Protein AF-A0A928EQL3-F1 (afdb_monomer)

Nearest PDB structures (foldseek):
  4hzu-assembly1_S  TM=6.445E-01  e=4.466E-02  Levilactobacillus brevis

pLDDT: mean 90.87, std 10.43, range [36.12, 98.5]

Sequence (223 aa):
MAERKKKEQQKEEKHKTMKAQSKQNRTRVLAESAVMVALAAVLSMFPIYQAPLGGTVTLFSMAPILLLSLRHGTRVGILGAFAYSITQLLLGLGTIAYVPTFAGIAVCAFLDYILAFTCIGTAGFFRFESGMDRKKKLISTAVGTLTVCVLRFLCHLLSGAVVWYEITKAGDWNEYVHQVGMWLYSLVYNLQYMVPETVLLLVAVPAMVTVLDLVPKMKKRGA

Radius of gyration: 22.21 Å; Cα contacts (8 Å, |Δi|>4): 294; chains: 1; bounding box: 46×38×82 Å

Solvent-accessible surface area (backbone atoms only — not comparable to full-atom values): 11410 Å² total; per-residue (Å²): 115,68,68,60,55,54,53,50,51,53,51,51,50,52,51,51,52,53,51,51,54,52,50,55,50,50,53,50,52,51,53,51,41,53,52,26,37,51,52,19,53,59,28,52,75,48,57,80,42,76,47,93,87,70,42,58,25,47,62,54,24,62,42,42,40,38,52,45,0,23,63,64,18,39,73,53,6,31,54,41,15,39,58,37,10,53,54,48,40,66,74,37,46,78,54,49,68,74,44,91,42,72,68,46,35,54,49,40,51,37,24,64,17,40,52,25,36,21,41,36,4,58,14,9,78,39,35,63,59,89,87,64,53,69,67,58,48,43,49,29,47,47,54,20,49,52,52,25,48,51,57,24,46,53,27,40,34,50,32,26,31,78,44,47,37,60,52,37,51,75,66,66,75,45,76,66,52,80,77,47,56,41,62,61,46,13,47,57,60,48,45,72,28,52,50,58,40,45,54,51,44,62,49,50,46,45,50,49,54,53,54,60,71,66,52,78,77,76,72,79,75,83,128

Mean predicted aligned error: 6.21 Å

Secondary structure (DSSP, 8-state):
-HHHHHHHHHHHHHHHHHHHHHHHHHHHHHHHHHHHHHHHHHHHTSEEEE-TTS-EEESSTTHHHHHHHHHH-HHHHHHHHHHHHHHHHHHTHHHHTT--SHHHHHHHIIIIIIIHHHGGGGGGGG---TT--HHHHHHHHHHHHHHHHHHHHHHHHHHIIIIIHHHHHHHT--THHHHS-HHHHHHHHHHHHHHHHHHHHHHHHHHHHHHHHHS--------

Structure (mmCIF, N/CA/C/O backbone):
data_AF-A0A928EQL3-F1
#
_entry.id   AF-A0A928EQL3-F1
#
loop_
_atom_site.group_PDB
_atom_site.id
_atom_site.type_symbol
_atom_site.label_atom_id
_atom_site.label_alt_id
_atom_site.label_comp_id
_atom_site.label_asym_id
_atom_site.label_entity_id
_atom_site.label_seq_id
_atom_site.pdbx_PDB_ins_code
_atom_site.Cartn_x
_atom_site.Cartn_y
_atom_site.Cartn_z
_atom_site.occupancy
_atom_site.B_iso_or_equiv
_atom_site.auth_seq_id
_atom_site.auth_comp_id
_atom_site.auth_asym_id
_atom_site.auth_atom_id
_atom_site.pdbx_PDB_model_num
ATOM 1 N N . MET A 1 1 ? -12.601 -22.604 56.002 1.00 70.25 1 MET A N 1
ATOM 2 C CA . MET A 1 1 ? -12.491 -23.543 54.854 1.00 70.25 1 MET A CA 1
ATOM 3 C C . MET A 1 1 ? -13.437 -23.181 53.699 1.00 70.25 1 MET A C 1
ATOM 5 O O . MET A 1 1 ? -12.987 -23.161 52.560 1.00 70.25 1 MET A O 1
ATOM 9 N N . ALA A 1 2 ? -14.706 -22.836 53.963 1.00 79.38 2 ALA A N 1
ATOM 10 C CA . ALA A 1 2 ? -15.696 -22.479 52.935 1.00 79.38 2 ALA A CA 1
ATOM 11 C C . ALA A 1 2 ? -15.359 -21.208 52.120 1.00 79.38 2 ALA A C 1
ATOM 13 O O . ALA A 1 2 ? -15.499 -21.205 50.901 1.00 79.38 2 ALA A O 1
ATOM 14 N N . GLU A 1 3 ? -14.837 -20.153 52.753 1.00 78.38 3 GLU A N 1
ATOM 15 C CA . GLU A 1 3 ? -14.456 -18.918 52.043 1.00 78.38 3 GLU A CA 1
ATOM 16 C C . GLU A 1 3 ? -13.296 -19.103 51.056 1.00 78.38 3 GLU A C 1
ATOM 18 O O . GLU A 1 3 ? -13.278 -18.467 50.003 1.00 78.38 3 GLU A O 1
ATOM 23 N N . ARG A 1 4 ? -12.338 -19.989 51.368 1.00 82.25 4 ARG A N 1
ATOM 24 C CA . ARG A 1 4 ? -11.234 -20.317 50.449 1.00 82.25 4 ARG A CA 1
ATOM 25 C C . ARG A 1 4 ? -11.765 -21.007 49.191 1.00 82.25 4 ARG A C 1
ATOM 27 O O . ARG A 1 4 ? -11.465 -20.550 48.094 1.00 82.25 4 ARG A O 1
ATOM 34 N N . LYS A 1 5 ? -12.659 -21.991 49.354 1.00 84.06 5 LYS A N 1
ATOM 35 C CA . LYS A 1 5 ? -13.329 -22.674 48.234 1.00 84.06 5 LYS A CA 1
ATOM 36 C C . LYS A 1 5 ? -14.153 -21.708 47.367 1.00 84.06 5 LYS A C 1
ATOM 38 O O . LYS A 1 5 ? -14.118 -21.796 46.145 1.00 84.06 5 LYS A O 1
ATOM 43 N N . LYS A 1 6 ? -14.837 -20.735 47.984 1.00 83.69 6 LYS A N 1
ATOM 44 C CA . LYS A 1 6 ? -15.631 -19.716 47.271 1.00 83.69 6 LYS A CA 1
ATOM 45 C C . LYS A 1 6 ? -14.753 -18.753 46.455 1.00 83.69 6 LYS A C 1
ATOM 47 O O . LYS A 1 6 ? -15.097 -18.413 45.325 1.00 83.69 6 LYS A O 1
ATOM 52 N N . LYS A 1 7 ? -13.595 -18.346 46.995 1.00 84.56 7 LYS A N 1
ATOM 53 C CA . LYS A 1 7 ? -12.601 -17.520 46.281 1.00 84.56 7 LYS A CA 1
ATOM 54 C C . LYS A 1 7 ? -11.953 -18.271 45.112 1.00 84.56 7 LYS A C 1
ATOM 56 O O . LYS A 1 7 ? -11.734 -17.673 44.061 1.00 84.56 7 LYS A O 1
ATOM 61 N N . GLU A 1 8 ? -11.672 -19.562 45.274 1.00 87.94 8 GLU A N 1
ATOM 62 C CA . GLU A 1 8 ? -11.128 -20.416 44.209 1.00 87.94 8 GLU A CA 1
ATOM 63 C C . GLU A 1 8 ? -12.125 -20.604 43.061 1.00 87.94 8 GLU A C 1
ATOM 65 O O . GLU A 1 8 ? -11.765 -20.361 41.909 1.00 87.94 8 GLU A O 1
ATOM 70 N N . GLN A 1 9 ? -13.393 -20.902 43.367 1.00 82.12 9 GLN A N 1
ATOM 71 C CA . GLN A 1 9 ? -14.455 -20.995 42.357 1.00 82.12 9 GLN A CA 1
ATOM 72 C C . GLN A 1 9 ? -14.641 -19.681 41.586 1.00 82.12 9 GLN A C 1
ATOM 74 O O . GLN A 1 9 ? -14.660 -19.693 40.358 1.00 82.12 9 GLN A O 1
ATOM 79 N N . GLN A 1 10 ? -14.676 -18.532 42.274 1.00 82.25 10 GLN A N 1
ATOM 80 C CA . GLN A 1 10 ? -14.768 -17.227 41.603 1.00 82.25 10 GLN A CA 1
ATOM 81 C C . GLN A 1 10 ? -13.562 -16.932 40.702 1.00 82.25 10 GLN A C 1
ATOM 83 O O . GLN A 1 10 ? -13.706 -16.295 39.657 1.00 82.25 10 GLN A O 1
ATOM 88 N N . LYS A 1 11 ? -12.357 -17.364 41.093 1.00 86.50 11 LYS A N 1
ATOM 89 C CA . LYS A 1 11 ? -11.146 -17.184 40.282 1.00 86.50 11 LYS A CA 1
ATOM 90 C C . LYS A 1 11 ? -11.190 -18.056 39.028 1.00 86.50 11 LYS A C 1
ATOM 92 O O . LYS A 1 11 ? -10.832 -17.586 37.948 1.00 86.50 11 LYS A O 1
ATOM 97 N N . GLU A 1 12 ? -11.650 -19.296 39.160 1.00 87.00 12 GLU A N 1
ATOM 98 C CA . GLU A 1 12 ? -11.783 -20.230 38.044 1.00 87.00 12 GLU A CA 1
ATOM 99 C C . GLU A 1 12 ? -12.863 -19.781 37.050 1.00 87.00 12 GLU A C 1
ATOM 101 O O . GLU A 1 12 ? -12.638 -19.799 35.840 1.00 87.00 12 GLU A O 1
ATOM 106 N N . GLU A 1 13 ? -14.001 -19.298 37.548 1.00 85.25 13 GLU A N 1
ATOM 107 C CA . GLU A 1 13 ? -15.093 -18.768 36.733 1.00 85.25 13 GLU A CA 1
ATOM 108 C C . GLU A 1 13 ? -14.669 -17.498 35.981 1.00 85.25 13 GLU A C 1
ATOM 110 O O . GLU A 1 13 ? -14.816 -17.427 34.761 1.00 85.25 13 GLU A O 1
ATOM 115 N N . LYS A 1 14 ? -14.001 -16.548 36.657 1.00 84.00 14 LYS A N 1
ATOM 116 C CA . LYS A 1 14 ? -13.396 -15.376 35.995 1.00 84.00 14 LYS A CA 1
ATOM 117 C C . LYS A 1 14 ? -12.403 -15.783 34.906 1.00 84.00 14 LYS A C 1
ATOM 119 O O . LYS A 1 14 ? -12.429 -15.215 33.815 1.00 84.00 14 LYS A O 1
ATOM 124 N N . HIS A 1 15 ? -11.551 -16.774 35.169 1.00 83.25 15 HIS A N 1
ATOM 125 C CA . HIS A 1 15 ? -10.589 -17.269 34.185 1.00 83.25 15 HIS A CA 1
ATOM 126 C C . HIS A 1 15 ? -11.281 -17.913 32.970 1.00 83.25 15 HIS A C 1
ATOM 128 O O . HIS A 1 15 ? -10.906 -17.627 31.830 1.00 83.25 15 HIS A O 1
ATOM 134 N N . LYS A 1 16 ? -12.326 -18.726 33.186 1.00 83.00 16 LYS A N 1
ATOM 135 C CA . LYS A 1 16 ? -13.139 -19.322 32.111 1.00 83.00 16 LYS A CA 1
ATOM 136 C C . LYS A 1 16 ? -13.818 -18.244 31.261 1.00 83.00 16 LYS A C 1
ATOM 138 O O . LYS A 1 16 ? -13.694 -18.286 30.035 1.00 83.00 16 LYS A O 1
ATOM 143 N N . THR A 1 17 ? -14.434 -17.242 31.888 1.00 78.69 17 THR A N 1
ATOM 144 C CA . THR A 1 17 ? -15.098 -16.123 31.197 1.00 78.69 17 THR A CA 1
ATOM 145 C C . THR A 1 17 ? -14.111 -15.281 30.389 1.00 78.69 17 THR A C 1
ATOM 147 O O . THR A 1 17 ? -14.345 -15.030 29.206 1.00 78.69 17 THR A O 1
ATOM 150 N N . MET A 1 18 ? -12.955 -14.919 30.960 1.00 76.56 18 MET A N 1
ATOM 151 C CA . MET A 1 18 ? -11.902 -14.191 30.234 1.00 76.56 18 MET A CA 1
ATOM 152 C C . MET A 1 18 ? -11.380 -14.988 29.032 1.00 76.56 18 MET A C 1
ATOM 154 O O . MET A 1 18 ? -11.190 -14.431 27.947 1.00 76.56 18 MET A O 1
ATOM 158 N N . LYS A 1 19 ? -11.184 -16.304 29.188 1.00 75.94 19 LYS A N 1
ATOM 159 C CA . LYS A 1 19 ? -10.733 -17.178 28.099 1.00 75.94 19 LYS A CA 1
ATOM 160 C C . LYS A 1 19 ? -11.778 -17.257 26.982 1.00 75.94 19 LYS A C 1
ATOM 162 O O . LYS A 1 19 ? -11.413 -17.084 25.817 1.00 75.94 19 LYS A O 1
ATOM 167 N N . ALA A 1 20 ? -13.056 -17.435 27.315 1.00 68.94 20 ALA A N 1
ATOM 168 C CA . ALA A 1 20 ? -14.155 -17.452 26.348 1.00 68.94 20 ALA A CA 1
ATOM 169 C C . ALA A 1 20 ? -14.283 -16.116 25.594 1.00 68.94 20 ALA A C 1
ATOM 171 O O . ALA A 1 20 ? -14.311 -16.105 24.361 1.00 68.94 20 ALA A O 1
ATOM 172 N N . GLN A 1 21 ? -14.240 -14.987 26.309 1.00 69.12 21 GLN A N 1
ATOM 173 C CA . GLN A 1 21 ? -14.290 -13.648 25.718 1.00 69.12 21 GLN A CA 1
ATOM 174 C C . GLN A 1 21 ? -13.091 -13.382 24.794 1.00 69.12 21 GLN A C 1
ATOM 176 O O . GLN A 1 21 ? -13.251 -12.834 23.702 1.00 69.12 21 GLN A O 1
ATOM 181 N N . SER A 1 22 ? -11.886 -13.816 25.188 1.00 76.88 22 SER A N 1
ATOM 182 C CA . SER A 1 22 ? -10.687 -13.705 24.348 1.00 76.88 22 SER A CA 1
ATOM 183 C C . SER A 1 22 ? -10.812 -14.523 23.058 1.00 76.88 22 SER A C 1
ATOM 185 O O . SER A 1 22 ? -10.427 -14.047 21.990 1.00 76.88 22 SER A O 1
ATOM 187 N N . LYS A 1 23 ? -11.404 -15.724 23.134 1.00 70.94 23 LYS A N 1
ATOM 188 C CA . LYS A 1 23 ? -11.643 -16.597 21.981 1.00 70.94 23 LYS A CA 1
ATOM 189 C C . LYS A 1 23 ? -12.661 -15.972 21.026 1.00 70.94 23 LYS A C 1
ATOM 191 O O . LYS A 1 23 ? -12.375 -15.874 19.839 1.00 70.94 23 LYS A O 1
ATOM 196 N N . GLN A 1 24 ? -13.785 -15.472 21.543 1.00 70.62 24 GLN A N 1
ATOM 197 C CA . GLN A 1 24 ? -14.799 -14.775 20.745 1.00 70.62 24 GLN A CA 1
ATOM 198 C C . GLN A 1 24 ? -14.217 -13.542 20.037 1.00 70.62 24 GLN A C 1
ATOM 200 O O . GLN A 1 24 ? -14.501 -13.308 18.863 1.00 70.62 24 GLN A O 1
ATOM 205 N N . ASN A 1 25 ? -13.355 -12.780 20.720 1.00 83.38 25 ASN A N 1
ATOM 206 C CA . ASN A 1 25 ? -12.685 -11.633 20.115 1.00 83.38 25 ASN A CA 1
ATOM 207 C C . ASN A 1 25 ? -11.732 -12.061 18.985 1.00 83.38 25 ASN A C 1
ATOM 209 O O . ASN A 1 25 ? -11.741 -11.456 17.921 1.00 83.38 25 ASN A O 1
ATOM 213 N N . ARG A 1 26 ? -10.970 -13.152 19.163 1.00 88.12 26 ARG A N 1
ATOM 214 C CA . ARG A 1 26 ? -10.102 -13.701 18.103 1.00 88.12 26 ARG A CA 1
ATOM 215 C C . ARG A 1 26 ? -10.893 -14.142 16.873 1.00 88.12 26 ARG A C 1
ATOM 217 O O . ARG A 1 26 ? -10.497 -13.803 15.765 1.00 88.12 26 ARG A O 1
ATOM 224 N N . THR A 1 27 ? -12.008 -14.852 17.055 1.00 90.56 27 THR A N 1
ATOM 225 C CA . THR A 1 27 ? -12.866 -15.278 15.936 1.00 90.56 27 THR A CA 1
ATOM 226 C C . THR A 1 27 ? -13.434 -14.080 15.184 1.00 90.56 27 THR A C 1
ATOM 228 O O . THR A 1 27 ? -13.424 -14.064 13.958 1.00 90.56 27 THR A O 1
ATOM 231 N N . ARG A 1 28 ? -13.871 -13.044 15.909 1.00 91.38 28 ARG A N 1
ATOM 232 C CA . ARG A 1 28 ? -14.358 -11.806 15.300 1.00 91.38 28 ARG A CA 1
ATOM 233 C C . ARG A 1 28 ? -13.270 -11.096 14.492 1.00 91.38 28 ARG A C 1
ATOM 235 O O . ARG A 1 28 ? -13.531 -10.720 13.358 1.00 91.38 28 ARG A O 1
ATOM 242 N N . VAL A 1 29 ? -12.072 -10.932 15.055 1.00 94.19 29 VAL A N 1
ATOM 243 C CA . VAL A 1 29 ? -10.940 -10.304 14.351 1.00 94.19 29 VAL A CA 1
ATOM 244 C C . VAL A 1 29 ? -10.584 -11.096 13.096 1.00 94.19 29 VAL A C 1
ATOM 246 O O . VAL A 1 29 ? -10.378 -10.498 12.050 1.00 94.19 29 VAL A O 1
ATOM 249 N N . LEU A 1 30 ? -10.573 -12.430 13.167 1.00 94.56 30 LEU A N 1
ATOM 250 C CA . LEU A 1 30 ? -10.306 -13.280 12.007 1.00 94.56 30 LEU A CA 1
ATOM 251 C C . LEU A 1 30 ? -11.359 -13.101 10.901 1.00 94.56 30 LEU A C 1
ATOM 253 O O . LEU A 1 30 ? -10.996 -12.957 9.737 1.00 94.56 30 LEU A O 1
ATOM 257 N N . ALA A 1 31 ? -12.644 -13.072 11.263 1.00 96.06 31 ALA A N 1
ATOM 258 C CA . ALA A 1 31 ? -13.728 -12.837 10.311 1.00 96.06 31 ALA A CA 1
ATOM 259 C C . ALA A 1 31 ? -13.648 -11.431 9.690 1.00 96.06 31 ALA A C 1
ATOM 261 O O . ALA A 1 31 ? -13.764 -11.291 8.476 1.00 96.06 31 ALA A O 1
ATOM 262 N N . GLU A 1 32 ? -13.386 -10.397 10.499 1.00 94.44 32 GLU A N 1
ATOM 263 C CA . GLU A 1 32 ? -13.162 -9.033 10.004 1.00 94.44 32 GLU A CA 1
ATOM 264 C C . GLU A 1 32 ? -11.961 -8.977 9.044 1.00 94.44 32 GLU A C 1
ATOM 266 O O . GLU A 1 32 ? -12.073 -8.373 7.981 1.00 94.44 32 GLU A O 1
ATOM 271 N N . SER A 1 33 ? -10.848 -9.649 9.361 1.00 96.88 33 SER A N 1
ATOM 272 C CA . SER A 1 33 ? -9.690 -9.761 8.464 1.00 96.88 33 SER A CA 1
ATOM 273 C C . SER A 1 33 ? -10.047 -10.411 7.134 1.00 96.88 33 SER A C 1
ATOM 275 O O . SER A 1 33 ? -9.695 -9.868 6.091 1.00 96.88 33 SER A O 1
ATOM 277 N N . ALA A 1 34 ? -10.767 -11.536 7.150 1.00 97.12 34 ALA A N 1
ATOM 278 C CA . ALA A 1 34 ? -11.166 -12.234 5.929 1.00 97.12 34 ALA A CA 1
ATOM 279 C C . ALA A 1 34 ? -12.046 -11.352 5.029 1.00 97.12 34 ALA A C 1
ATOM 281 O O . ALA A 1 34 ? -11.805 -11.267 3.826 1.00 97.12 34 ALA A O 1
ATOM 282 N N . VAL A 1 35 ? -13.010 -10.634 5.616 1.00 97.31 35 VAL A N 1
ATOM 283 C CA . VAL A 1 35 ? -13.869 -9.693 4.881 1.00 97.31 35 VAL A CA 1
ATOM 284 C C . VAL A 1 35 ? -13.059 -8.529 4.308 1.00 97.31 35 VAL A C 1
ATOM 286 O O . VAL A 1 35 ? -13.263 -8.166 3.154 1.00 97.31 35 VAL A O 1
ATOM 289 N N . MET A 1 36 ? -12.122 -7.957 5.072 1.00 97.06 36 MET A N 1
ATOM 290 C CA . MET A 1 36 ? -11.276 -6.856 4.591 1.00 97.06 36 MET A CA 1
ATOM 291 C C . MET A 1 36 ? -10.362 -7.298 3.444 1.00 97.06 36 MET A C 1
ATOM 293 O O . MET A 1 36 ? -10.216 -6.561 2.473 1.00 97.06 36 MET A O 1
ATOM 297 N N . VAL A 1 37 ? -9.792 -8.506 3.518 1.00 97.75 37 VAL A N 1
ATOM 298 C CA . VAL A 1 37 ? -8.977 -9.082 2.436 1.00 97.75 37 VAL A CA 1
ATOM 299 C C . VAL A 1 37 ? -9.816 -9.351 1.190 1.00 97.75 37 VAL A C 1
ATOM 301 O O . VAL A 1 37 ? -9.403 -8.978 0.094 1.00 97.75 37 VAL A O 1
ATOM 304 N N . ALA A 1 38 ? -11.008 -9.931 1.341 1.00 96.75 38 ALA A N 1
ATOM 305 C CA . ALA A 1 38 ? -11.914 -10.171 0.220 1.00 96.75 38 ALA A CA 1
ATOM 306 C C . ALA A 1 38 ? -12.368 -8.860 -0.443 1.00 96.75 38 ALA A C 1
ATOM 308 O O . ALA A 1 38 ? -12.353 -8.748 -1.665 1.00 96.75 38 ALA A O 1
ATOM 309 N N . LEU A 1 39 ? -12.714 -7.844 0.353 1.00 96.06 39 LEU A N 1
ATOM 310 C CA . LEU A 1 39 ? -13.102 -6.531 -0.160 1.00 96.06 39 LEU A CA 1
ATOM 311 C C . LEU A 1 39 ? -11.950 -5.856 -0.912 1.00 96.06 39 LEU A C 1
ATOM 313 O O . LEU A 1 39 ? -12.163 -5.332 -2.000 1.00 96.06 39 LEU A O 1
ATOM 317 N N . ALA A 1 40 ? -10.734 -5.900 -0.360 1.00 96.06 40 ALA A N 1
ATOM 318 C CA . ALA A 1 40 ? -9.542 -5.384 -1.030 1.00 96.06 40 ALA A CA 1
ATOM 319 C C . ALA A 1 40 ? -9.311 -6.081 -2.380 1.00 96.06 40 ALA A C 1
ATOM 321 O O . ALA A 1 40 ? -9.084 -5.414 -3.388 1.00 96.06 40 ALA A O 1
ATOM 322 N N . ALA A 1 41 ? -9.446 -7.411 -2.420 1.00 94.62 41 ALA A N 1
ATOM 323 C CA . ALA A 1 41 ? -9.326 -8.191 -3.647 1.00 94.62 41 ALA A CA 1
ATOM 324 C C . ALA A 1 41 ? -10.355 -7.767 -4.702 1.00 94.62 41 ALA A C 1
ATOM 326 O O . ALA A 1 41 ? -9.970 -7.461 -5.826 1.00 94.62 41 ALA A O 1
ATOM 327 N N . VAL A 1 42 ? -11.636 -7.664 -4.342 1.00 94.62 42 VAL A N 1
ATOM 328 C CA . VAL A 1 42 ? -12.685 -7.232 -5.280 1.00 94.62 42 VAL A CA 1
ATOM 329 C C . VAL A 1 42 ? -12.416 -5.817 -5.794 1.00 94.62 42 VAL A C 1
ATOM 331 O O . VAL A 1 42 ? -12.479 -5.588 -6.996 1.00 94.62 42 VAL A O 1
ATOM 334 N N . LEU A 1 43 ? -12.050 -4.876 -4.918 1.00 92.88 43 LEU A N 1
ATOM 335 C CA . LEU A 1 43 ? -11.723 -3.505 -5.327 1.00 92.88 43 LEU A CA 1
ATOM 336 C C . LEU A 1 43 ? -10.512 -3.439 -6.269 1.00 92.88 43 LEU A C 1
ATOM 338 O O . LEU A 1 43 ? -10.468 -2.579 -7.144 1.00 92.88 43 LEU A O 1
ATO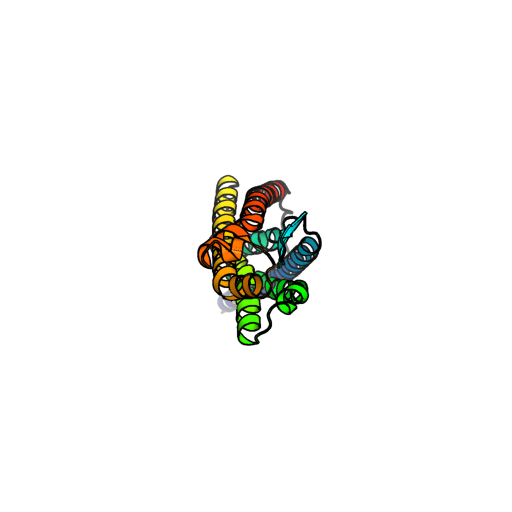M 342 N N . SER A 1 44 ? -9.544 -4.351 -6.125 1.00 91.44 44 SER A N 1
ATOM 343 C CA . SER A 1 44 ? -8.378 -4.416 -7.017 1.00 91.44 44 SER A CA 1
ATOM 344 C C . SER A 1 44 ? -8.722 -4.849 -8.446 1.00 91.44 44 SER A C 1
ATOM 346 O O . SER A 1 44 ? -7.982 -4.530 -9.371 1.00 91.44 44 SER A O 1
ATOM 348 N N . MET A 1 45 ? -9.867 -5.512 -8.646 1.00 90.62 45 MET A N 1
ATOM 349 C CA . MET A 1 45 ? -10.336 -5.933 -9.971 1.00 90.62 45 MET A CA 1
ATOM 350 C C . MET A 1 45 ? -10.922 -4.778 -10.796 1.00 90.62 45 MET A C 1
ATOM 352 O O . MET A 1 45 ? -11.156 -4.950 -11.989 1.00 90.62 45 MET A O 1
ATOM 356 N N . PHE A 1 46 ? -11.138 -3.606 -10.188 1.00 89.50 46 PHE A N 1
ATOM 357 C CA . PHE A 1 46 ? -11.674 -2.413 -10.849 1.00 89.50 46 PHE A CA 1
ATOM 358 C C . PHE A 1 46 ? -10.635 -1.275 -10.848 1.00 89.50 46 PHE A C 1
ATOM 360 O O . PHE A 1 46 ? -10.740 -0.329 -10.057 1.00 89.50 46 PHE A O 1
ATOM 367 N N . PRO A 1 47 ? -9.591 -1.362 -11.694 1.00 88.31 47 PRO A N 1
ATOM 368 C CA . PRO A 1 47 ? -8.602 -0.302 -11.830 1.00 88.31 47 PRO A CA 1
ATOM 369 C C . PRO A 1 47 ? -9.203 0.917 -12.537 1.00 88.31 47 PRO A C 1
ATOM 371 O O . PRO A 1 47 ? -9.951 0.791 -13.502 1.00 88.31 47 PRO A O 1
ATOM 374 N N . ILE A 1 48 ? -8.844 2.105 -12.056 1.00 89.56 48 ILE A N 1
ATOM 375 C CA . ILE A 1 48 ? -9.210 3.396 -12.657 1.00 89.56 48 ILE A CA 1
ATOM 376 C C . ILE A 1 48 ? -8.200 3.764 -13.751 1.00 89.56 48 ILE A C 1
ATOM 378 O O . ILE A 1 48 ? -8.556 4.367 -14.758 1.00 89.56 48 ILE A O 1
ATOM 382 N N . TYR A 1 49 ? -6.936 3.387 -13.555 1.00 89.69 49 TYR A N 1
ATOM 383 C CA . TYR A 1 49 ? -5.860 3.572 -14.522 1.00 89.69 49 TYR A CA 1
ATOM 384 C C . TYR A 1 49 ? -4.902 2.380 -14.481 1.00 89.69 49 TYR A C 1
ATOM 386 O O . TYR A 1 49 ? -4.624 1.833 -13.410 1.00 89.69 49 TYR A O 1
ATOM 394 N N . GLN A 1 50 ? -4.387 1.997 -15.647 1.00 88.25 50 GLN A N 1
ATOM 395 C CA . GLN A 1 50 ? -3.386 0.949 -15.815 1.00 88.25 50 GLN A CA 1
ATOM 396 C C . GLN A 1 50 ? -2.224 1.498 -16.647 1.00 88.25 50 GLN A C 1
ATOM 398 O O . GLN A 1 50 ? -2.408 1.919 -17.787 1.00 88.25 50 GLN A O 1
ATOM 403 N N . ALA A 1 51 ? -1.033 1.496 -16.064 1.00 86.62 51 ALA A N 1
ATOM 404 C CA . ALA A 1 51 ? 0.222 1.779 -16.731 1.00 86.62 51 ALA A CA 1
ATOM 405 C C . ALA A 1 51 ? 0.699 0.544 -17.524 1.00 86.62 51 ALA A C 1
ATOM 407 O O . ALA A 1 51 ? 0.460 -0.598 -17.102 1.00 86.62 51 ALA A O 1
ATOM 408 N N . PRO A 1 52 ? 1.403 0.749 -18.650 1.00 78.44 52 PRO A N 1
ATOM 409 C CA . PRO A 1 52 ? 2.034 -0.344 -19.381 1.00 78.44 52 PRO A CA 1
ATOM 410 C C . PRO A 1 52 ? 3.087 -0.985 -18.473 1.00 78.44 52 PRO A C 1
ATOM 412 O O . PRO A 1 52 ? 3.936 -0.259 -17.989 1.00 78.44 52 PRO A O 1
ATOM 415 N N . LEU A 1 53 ? 3.055 -2.310 -18.260 1.00 82.25 53 LEU A N 1
ATOM 416 C CA . LEU A 1 53 ? 3.873 -3.072 -17.281 1.00 82.25 53 LEU A CA 1
ATOM 417 C C . LEU A 1 53 ? 3.288 -3.190 -15.861 1.00 82.25 53 LEU A C 1
ATOM 419 O O . LEU A 1 53 ? 4.009 -3.390 -14.886 1.00 82.25 53 LEU A O 1
ATOM 423 N N . GLY A 1 54 ? 1.963 -3.108 -15.726 1.00 79.81 54 GLY A N 1
ATOM 424 C CA . GLY A 1 54 ? 1.259 -3.600 -14.535 1.00 79.81 54 GLY A CA 1
ATOM 425 C C . GLY A 1 54 ? 1.182 -2.632 -13.354 1.00 79.81 54 GLY A C 1
ATOM 426 O O . GLY A 1 54 ? 0.652 -3.003 -12.308 1.00 79.81 54 GLY A O 1
ATOM 427 N N . GLY A 1 55 ? 1.646 -1.389 -13.508 1.00 85.06 55 GLY A N 1
ATOM 428 C CA . GLY A 1 55 ? 1.332 -0.327 -12.554 1.00 85.06 55 GLY A CA 1
ATOM 429 C C . GLY A 1 55 ? -0.159 0.005 -12.620 1.00 85.06 55 GLY A C 1
ATOM 430 O O . GLY A 1 55 ? -0.695 0.202 -13.703 1.00 85.06 55 GLY A O 1
ATOM 431 N N . THR A 1 56 ? -0.865 0.070 -11.495 1.00 86.44 56 THR A N 1
ATOM 432 C CA . THR A 1 56 ? -2.314 0.338 -11.500 1.00 86.44 56 THR A CA 1
ATOM 433 C C . THR A 1 56 ? -2.700 1.332 -10.424 1.00 86.44 56 THR A C 1
ATOM 435 O O . THR A 1 56 ? -2.239 1.216 -9.289 1.00 86.44 56 THR A O 1
ATOM 438 N N . VAL A 1 57 ? -3.608 2.242 -10.765 1.00 88.00 57 VAL A N 1
ATOM 439 C CA . VAL A 1 57 ? -4.354 3.048 -9.796 1.00 88.00 57 VAL A CA 1
ATOM 440 C C . VAL A 1 57 ? -5.720 2.399 -9.633 1.00 88.00 57 VAL A C 1
ATOM 442 O O . VAL A 1 57 ? -6.446 2.214 -10.613 1.00 88.00 57 VAL A O 1
ATOM 445 N N . THR A 1 58 ? -6.064 2.014 -8.410 1.00 83.94 58 THR A N 1
ATOM 446 C CA . THR A 1 58 ? -7.272 1.225 -8.122 1.00 83.94 58 THR A CA 1
ATOM 447 C C . THR A 1 58 ? -8.334 2.052 -7.411 1.00 83.94 58 THR A C 1
ATOM 449 O O . THR A 1 58 ? -8.054 3.129 -6.885 1.00 83.94 58 THR A O 1
ATOM 452 N N . LEU A 1 59 ? -9.565 1.536 -7.339 1.00 76.62 59 LEU A N 1
ATOM 453 C CA . LEU A 1 59 ? -10.629 2.126 -6.524 1.00 76.62 59 LEU A CA 1
ATOM 454 C C . LEU A 1 59 ? -10.394 1.852 -5.025 1.00 76.62 59 LEU A C 1
ATOM 456 O O . LEU A 1 59 ? -11.150 1.137 -4.371 1.00 76.62 59 LEU A O 1
ATOM 460 N N . PHE A 1 60 ? -9.316 2.416 -4.475 1.00 84.56 60 PHE A N 1
ATOM 461 C CA . PHE A 1 60 ? -8.948 2.337 -3.057 1.00 84.56 60 PHE A CA 1
ATOM 462 C C . PHE A 1 60 ? -8.733 0.903 -2.538 1.00 84.56 60 PHE A C 1
ATOM 464 O O . PHE A 1 60 ? -9.041 0.604 -1.382 1.00 84.56 60 PHE A O 1
ATOM 471 N N . SER A 1 61 ? -8.185 0.000 -3.357 1.00 85.19 61 SER A N 1
ATOM 472 C CA . SER A 1 61 ? -8.064 -1.426 -3.004 1.00 85.19 61 SER A CA 1
ATOM 473 C C . SER A 1 61 ? -7.198 -1.686 -1.762 1.00 85.19 61 SER A C 1
ATOM 475 O O . SER A 1 61 ? -7.416 -2.651 -1.033 1.00 85.19 61 SER A O 1
ATOM 477 N N . MET A 1 62 ? -6.255 -0.791 -1.451 1.00 94.00 62 MET A N 1
ATOM 478 C CA . MET A 1 62 ? -5.418 -0.869 -0.247 1.00 94.00 62 MET A CA 1
ATOM 479 C C . MET A 1 62 ? -6.146 -0.425 1.032 1.00 94.00 62 MET A C 1
ATOM 481 O O . MET A 1 62 ? -5.704 -0.740 2.141 1.00 94.00 62 MET A O 1
ATOM 485 N N . ALA A 1 63 ? -7.257 0.303 0.911 1.00 95.50 63 ALA A N 1
ATOM 486 C CA . ALA A 1 63 ? -7.920 0.921 2.049 1.00 95.50 63 ALA A CA 1
ATOM 487 C C . ALA A 1 63 ? -8.508 -0.072 3.071 1.00 95.50 63 ALA A C 1
ATOM 489 O O . ALA A 1 63 ? -8.311 0.158 4.269 1.00 95.50 63 ALA A O 1
ATOM 490 N N . PRO A 1 64 ? -9.160 -1.189 2.681 1.00 96.50 64 PRO A N 1
ATOM 491 C CA . PRO A 1 64 ? -9.625 -2.187 3.645 1.00 96.50 64 PRO A CA 1
ATOM 492 C C . PRO A 1 64 ? -8.483 -2.768 4.492 1.00 96.50 64 PRO A C 1
ATOM 494 O O . PRO A 1 64 ? -8.623 -2.915 5.706 1.00 96.50 64 PRO A O 1
ATOM 497 N N . ILE A 1 65 ? -7.323 -3.031 3.881 1.00 97.69 65 ILE A N 1
ATOM 498 C CA . ILE A 1 65 ? -6.142 -3.558 4.583 1.00 97.69 65 ILE A CA 1
ATOM 499 C C . ILE A 1 65 ? -5.505 -2.490 5.477 1.00 97.69 65 ILE A C 1
ATOM 501 O O . ILE A 1 65 ? -5.141 -2.787 6.614 1.00 97.69 65 ILE A O 1
ATOM 505 N N . LEU A 1 66 ? -5.419 -1.235 5.023 1.00 97.19 66 LEU A N 1
ATOM 506 C CA . LEU A 1 66 ? -4.966 -0.117 5.861 1.00 97.19 66 LEU A CA 1
ATOM 507 C C . LEU A 1 66 ? -5.846 0.034 7.106 1.00 97.19 66 LEU A C 1
ATOM 509 O O . LEU A 1 66 ? -5.330 0.121 8.220 1.00 97.19 66 LEU A O 1
ATOM 513 N N . LEU A 1 67 ? -7.171 0.003 6.940 1.00 96.38 67 LEU A N 1
ATOM 514 C CA . LEU A 1 67 ? -8.115 0.065 8.056 1.00 96.38 67 LEU A CA 1
ATOM 515 C C . LEU A 1 67 ? -7.977 -1.138 8.990 1.00 96.38 67 LEU A C 1
ATOM 517 O O . LEU A 1 67 ? -8.047 -0.966 10.208 1.00 96.38 67 LEU A O 1
ATOM 521 N N . LEU A 1 68 ? -7.765 -2.340 8.449 1.00 97.19 68 LEU A N 1
ATOM 522 C CA . LEU A 1 68 ? -7.513 -3.540 9.243 1.00 97.19 68 LEU A CA 1
ATOM 523 C C . LEU A 1 68 ? -6.275 -3.364 10.132 1.00 97.19 68 LEU A C 1
ATOM 525 O O . LEU A 1 68 ? -6.345 -3.582 11.344 1.00 97.19 68 LEU A O 1
ATOM 529 N N . SER A 1 69 ? -5.170 -2.911 9.539 1.00 97.81 69 SER A N 1
ATOM 530 C CA . SER A 1 69 ? -3.903 -2.651 10.223 1.00 97.81 69 SER A CA 1
ATOM 531 C C . SER A 1 69 ? -4.044 -1.570 11.292 1.00 97.81 69 SER A C 1
ATOM 533 O O . SER A 1 69 ? -3.636 -1.777 12.434 1.00 97.81 69 SER A O 1
ATOM 535 N N . LEU A 1 70 ? -4.683 -0.444 10.964 1.00 96.88 70 LEU A N 1
ATOM 536 C CA . LEU A 1 70 ? -4.913 0.654 11.905 1.00 96.88 70 LEU A CA 1
ATOM 537 C C . LEU A 1 70 ? -5.833 0.238 13.063 1.00 96.88 70 LEU A C 1
ATOM 539 O O . LEU A 1 70 ? -5.664 0.713 14.179 1.00 96.88 70 LEU A O 1
ATOM 543 N N . ARG A 1 71 ? -6.791 -0.669 12.851 1.00 94.75 71 ARG A N 1
ATOM 544 C CA . ARG A 1 71 ? -7.713 -1.118 13.911 1.00 94.75 71 ARG A CA 1
ATOM 545 C C . ARG A 1 71 ? -7.121 -2.180 14.826 1.00 94.75 71 ARG A C 1
ATOM 547 O O . ARG A 1 71 ? -7.301 -2.106 16.038 1.00 94.75 71 ARG A O 1
ATOM 554 N N . HIS A 1 72 ? -6.450 -3.176 14.252 1.00 94.88 72 HIS A N 1
ATOM 555 C CA . HIS A 1 72 ? -6.027 -4.380 14.978 1.00 94.88 72 HIS A CA 1
ATOM 556 C C . HIS A 1 72 ? -4.514 -4.447 15.224 1.00 94.88 72 HIS A C 1
ATOM 558 O O . HIS A 1 72 ? -4.027 -5.350 15.909 1.00 94.88 72 HIS A O 1
ATOM 564 N N . GLY A 1 73 ? -3.769 -3.453 14.737 1.00 95.69 73 GLY A N 1
ATOM 565 C CA . GLY A 1 73 ? -2.331 -3.310 14.920 1.00 95.69 73 GLY A CA 1
ATOM 566 C C . GLY A 1 73 ? -1.497 -4.216 14.019 1.00 95.69 73 GLY A C 1
ATOM 567 O O . GLY A 1 73 ? -2.007 -5.014 13.234 1.00 95.69 73 GLY A O 1
ATOM 568 N N . THR A 1 74 ? -0.176 -4.106 14.166 1.00 96.06 74 THR A N 1
ATOM 569 C CA . THR A 1 74 ? 0.813 -4.676 13.239 1.00 96.06 74 THR A CA 1
ATOM 570 C C . THR A 1 74 ? 0.681 -6.180 13.023 1.00 96.06 74 THR A C 1
ATOM 572 O O . THR A 1 74 ? 0.798 -6.638 11.897 1.00 96.06 74 THR A O 1
ATOM 575 N N . ARG A 1 75 ? 0.416 -6.976 14.068 1.00 95.81 75 ARG A N 1
ATOM 576 C CA . ARG A 1 75 ? 0.359 -8.445 13.926 1.00 95.81 75 ARG A CA 1
ATOM 577 C C . ARG A 1 75 ? -0.768 -8.887 12.994 1.00 95.81 75 ARG A C 1
ATOM 579 O O . ARG A 1 75 ? -0.545 -9.695 12.103 1.00 95.81 75 ARG A O 1
ATOM 586 N N . VAL A 1 76 ? -1.969 -8.352 13.206 1.00 97.25 76 VAL A N 1
ATOM 587 C CA . VAL A 1 76 ? -3.134 -8.665 12.368 1.00 97.25 76 VAL A CA 1
ATOM 588 C C . VAL A 1 76 ? -2.997 -7.990 11.006 1.00 97.25 76 VAL A C 1
ATOM 590 O O . VAL A 1 76 ? -3.292 -8.617 9.994 1.00 97.25 76 VAL A O 1
ATOM 593 N N . GLY A 1 77 ? -2.489 -6.754 10.982 1.00 97.75 77 GLY A N 1
ATOM 594 C CA . GLY A 1 77 ? -2.231 -5.998 9.761 1.00 97.75 77 GLY A CA 1
ATOM 595 C C . GLY A 1 77 ? -1.277 -6.709 8.807 1.00 97.75 77 GLY A C 1
ATOM 596 O O . GLY A 1 77 ? -1.629 -6.910 7.654 1.00 97.75 77 GLY A O 1
ATOM 597 N N . ILE A 1 78 ? -0.105 -7.149 9.280 1.00 98.44 78 ILE A N 1
ATOM 598 C CA . ILE A 1 78 ? 0.881 -7.874 8.461 1.00 98.44 78 ILE A CA 1
ATOM 599 C C . ILE A 1 78 ? 0.308 -9.197 7.956 1.00 98.44 78 ILE A C 1
ATOM 601 O O . ILE A 1 78 ? 0.448 -9.489 6.776 1.00 98.44 78 ILE A O 1
ATOM 605 N N . LEU A 1 79 ? -0.371 -9.980 8.801 1.00 98.00 79 LEU A N 1
ATOM 606 C CA . LEU A 1 79 ? -0.961 -11.251 8.363 1.00 98.00 79 LEU A CA 1
ATOM 607 C C . LEU A 1 79 ? -2.065 -11.047 7.315 1.00 98.00 79 LEU A C 1
ATOM 609 O O . LEU A 1 79 ? -2.108 -11.770 6.323 1.00 98.00 79 LEU A O 1
ATOM 613 N N . GLY A 1 80 ? -2.939 -10.056 7.508 1.00 97.94 80 GLY A N 1
ATOM 614 C CA . GLY A 1 80 ? -3.974 -9.711 6.532 1.00 97.94 80 GLY A CA 1
ATOM 615 C C . GLY A 1 80 ? -3.388 -9.162 5.229 1.00 97.94 80 GLY A C 1
ATOM 616 O O . GLY A 1 80 ? -3.810 -9.557 4.148 1.00 97.94 80 GLY A O 1
ATOM 617 N N . ALA A 1 81 ? -2.373 -8.303 5.323 1.00 98.38 81 ALA A N 1
ATOM 618 C CA . ALA A 1 81 ? -1.664 -7.752 4.174 1.00 98.38 81 ALA A CA 1
ATOM 619 C C . ALA A 1 81 ? -0.886 -8.823 3.397 1.00 98.38 81 ALA A C 1
ATOM 621 O O . ALA A 1 81 ? -0.857 -8.780 2.173 1.00 98.38 81 ALA A O 1
ATOM 622 N N . PHE A 1 82 ? -0.317 -9.812 4.088 1.00 98.50 82 PHE A N 1
ATOM 623 C CA . PHE A 1 82 ? 0.320 -10.969 3.464 1.00 98.50 82 PHE A CA 1
ATOM 624 C C . PHE A 1 82 ? -0.697 -11.863 2.744 1.00 98.50 82 PHE A C 1
ATOM 626 O O . PHE A 1 82 ? -0.476 -12.268 1.610 1.00 98.50 82 PHE A O 1
ATOM 633 N N . ALA A 1 83 ? -1.858 -12.127 3.349 1.00 98.19 83 ALA A N 1
ATOM 634 C CA . ALA A 1 83 ? -2.926 -12.842 2.649 1.00 98.19 83 ALA A CA 1
ATOM 635 C C . ALA A 1 83 ? -3.375 -12.083 1.386 1.00 98.19 83 ALA A C 1
ATOM 637 O O . ALA A 1 83 ? -3.558 -12.682 0.329 1.00 98.19 83 ALA A O 1
ATOM 638 N N . TYR A 1 84 ? -3.493 -10.756 1.477 1.00 97.94 84 TYR A N 1
ATOM 639 C CA . TYR A 1 84 ? -3.806 -9.911 0.328 1.00 97.94 84 TYR A CA 1
ATOM 640 C C . TYR A 1 84 ? -2.695 -9.914 -0.732 1.00 97.94 84 TYR A C 1
ATOM 642 O O . TYR A 1 84 ? -3.005 -9.955 -1.918 1.00 97.94 84 TYR A O 1
ATOM 650 N N . SER A 1 85 ? -1.418 -9.924 -0.338 1.00 98.12 85 SER A N 1
ATOM 651 C CA . SER A 1 85 ? -0.292 -9.930 -1.279 1.00 98.12 85 SER A CA 1
ATOM 652 C C . SER A 1 85 ? -0.263 -11.187 -2.147 1.00 98.12 85 SER A C 1
ATOM 654 O O . SER A 1 85 ? 0.031 -11.091 -3.335 1.00 98.12 85 SER A O 1
ATOM 656 N N . ILE A 1 86 ? -0.669 -12.338 -1.601 1.00 97.81 86 ILE A N 1
ATOM 657 C CA . ILE A 1 86 ? -0.856 -13.574 -2.374 1.00 97.81 86 ILE A CA 1
ATOM 658 C C . ILE A 1 86 ? -1.958 -13.389 -3.421 1.00 97.81 86 ILE A C 1
ATOM 660 O O . ILE A 1 86 ? -1.758 -13.728 -4.583 1.00 97.81 86 ILE A O 1
ATOM 664 N N . THR A 1 87 ? -3.104 -12.812 -3.049 1.00 95.88 87 THR A N 1
ATOM 665 C CA . THR A 1 87 ? -4.177 -12.532 -4.016 1.00 95.88 87 THR A CA 1
ATOM 666 C C . THR A 1 87 ? -3.700 -11.598 -5.126 1.00 95.88 87 THR A C 1
ATOM 668 O O . THR A 1 87 ? -4.002 -11.822 -6.293 1.00 95.88 87 THR A O 1
ATOM 671 N N . GLN A 1 88 ? -2.917 -10.577 -4.782 1.00 96.19 88 GLN A N 1
ATOM 672 C CA . GLN A 1 88 ? -2.365 -9.636 -5.756 1.00 96.19 88 GLN A CA 1
ATOM 673 C C . GLN A 1 88 ? -1.344 -10.299 -6.677 1.00 96.19 88 GLN A C 1
ATOM 675 O O . GLN A 1 88 ? -1.368 -10.046 -7.876 1.00 96.19 88 GLN A O 1
ATOM 680 N N . LEU A 1 89 ? -0.510 -11.197 -6.149 1.00 96.19 89 LEU A N 1
ATOM 681 C CA . LEU A 1 89 ? 0.398 -12.010 -6.953 1.00 96.19 89 LEU A CA 1
ATOM 682 C C . LEU A 1 89 ? -0.371 -12.863 -7.970 1.00 96.19 89 LEU A C 1
ATOM 684 O O . LEU A 1 89 ? -0.006 -12.890 -9.140 1.00 96.19 89 LEU A O 1
ATOM 688 N N . LEU A 1 90 ? -1.456 -13.518 -7.544 1.00 95.38 90 LEU A N 1
ATOM 689 C CA . LEU A 1 90 ? -2.290 -14.341 -8.426 1.00 95.38 90 LEU A CA 1
ATOM 690 C C . LEU A 1 90 ? -2.953 -13.515 -9.537 1.00 95.38 90 LEU A C 1
ATOM 692 O O . LEU A 1 90 ? -2.977 -13.943 -10.688 1.00 95.38 90 LEU A O 1
ATOM 696 N N . LEU A 1 91 ? -3.452 -12.322 -9.210 1.00 92.75 91 LEU A N 1
ATOM 697 C CA . LEU A 1 91 ? -4.010 -11.394 -10.201 1.00 92.75 91 LEU A CA 1
ATOM 698 C C . LEU A 1 91 ? -2.926 -10.792 -11.113 1.00 92.75 91 LEU A C 1
ATOM 700 O O . LEU A 1 91 ? -3.211 -10.414 -12.246 1.00 92.75 91 LEU A O 1
ATOM 704 N N . GLY A 1 92 ? -1.682 -10.730 -10.637 1.00 91.88 92 GLY A N 1
ATOM 705 C CA . GLY A 1 92 ? -0.527 -10.174 -11.333 1.00 91.88 92 GLY A CA 1
ATOM 706 C C . GLY A 1 92 ? 0.263 -11.151 -12.203 1.00 91.88 92 GLY A C 1
ATOM 707 O O . GLY A 1 92 ? 1.233 -10.738 -12.837 1.00 91.88 92 GLY A O 1
ATOM 708 N N . LEU A 1 93 ? -0.126 -12.428 -12.280 1.00 91.94 93 LEU A N 1
ATOM 709 C CA . LEU A 1 93 ? 0.622 -13.441 -13.041 1.00 91.94 93 LEU A CA 1
ATOM 710 C C . LEU A 1 93 ? 0.797 -13.078 -14.524 1.00 91.94 93 LEU A C 1
ATOM 712 O O . LEU A 1 93 ? 1.826 -13.405 -15.111 1.00 91.94 93 LEU A O 1
ATOM 716 N N . GLY A 1 94 ? -0.164 -12.358 -15.114 1.00 89.44 94 GLY A N 1
ATOM 717 C CA . GLY A 1 94 ? -0.052 -11.858 -16.488 1.00 89.44 94 GLY A CA 1
ATOM 718 C C . GLY A 1 94 ? 1.097 -10.862 -16.678 1.00 89.44 94 GLY A C 1
ATOM 719 O O . GLY A 1 94 ? 1.745 -10.870 -17.716 1.00 89.44 94 GLY A O 1
ATOM 720 N N . THR A 1 95 ? 1.397 -10.050 -15.662 1.00 89.19 95 THR A N 1
ATOM 721 C CA . THR A 1 95 ? 2.537 -9.123 -15.669 1.00 89.19 95 THR A CA 1
ATOM 722 C C . THR A 1 95 ? 3.853 -9.877 -15.480 1.00 89.19 95 THR A C 1
ATOM 724 O O . THR A 1 95 ? 4.825 -9.632 -16.185 1.00 89.19 95 THR A O 1
ATOM 727 N N . ILE A 1 96 ? 3.885 -10.859 -14.578 1.00 90.31 96 ILE A N 1
ATOM 728 C CA . ILE A 1 96 ? 5.087 -11.670 -14.331 1.00 90.31 96 ILE A CA 1
ATOM 729 C C . ILE A 1 96 ? 5.507 -12.465 -15.575 1.00 90.31 96 ILE A C 1
ATOM 731 O O . ILE A 1 96 ? 6.696 -12.701 -15.772 1.00 90.31 96 ILE A O 1
ATOM 735 N N . ALA A 1 97 ? 4.559 -12.835 -16.441 1.00 90.12 97 ALA A N 1
ATOM 736 C CA . ALA A 1 97 ? 4.835 -13.570 -17.675 1.00 90.12 97 ALA A CA 1
ATOM 737 C C . ALA A 1 97 ? 5.779 -12.834 -18.648 1.00 90.12 97 ALA A C 1
ATOM 739 O O . ALA A 1 97 ? 6.402 -13.482 -19.486 1.00 90.12 97 ALA A O 1
ATOM 740 N N . TYR A 1 98 ? 5.927 -11.509 -18.525 1.00 89.12 98 TYR A N 1
ATOM 741 C CA . TYR A 1 98 ? 6.892 -10.731 -19.310 1.00 89.12 98 TYR A CA 1
ATOM 742 C C . TYR A 1 98 ? 8.342 -10.896 -18.837 1.00 89.12 98 TYR A C 1
ATOM 744 O O . TYR A 1 98 ? 9.261 -10.479 -19.540 1.00 89.12 98 TYR A O 1
ATOM 752 N N . VAL A 1 99 ? 8.572 -11.480 -17.657 1.00 92.44 99 VAL A N 1
ATOM 753 C CA . VAL A 1 99 ? 9.906 -11.627 -17.071 1.00 92.44 99 VAL A CA 1
ATOM 754 C C . VAL A 1 99 ? 10.524 -12.961 -17.511 1.00 92.44 99 VAL A C 1
ATOM 756 O O . VAL A 1 99 ? 10.055 -14.018 -17.092 1.00 92.44 99 VAL A O 1
ATOM 759 N N . PRO A 1 100 ? 11.593 -12.957 -18.330 1.00 90.19 100 PRO A N 1
ATOM 760 C CA . PRO A 1 100 ? 12.052 -14.171 -19.010 1.00 90.19 100 PRO A CA 1
ATOM 761 C C . PRO A 1 100 ? 12.935 -15.077 -18.142 1.00 90.19 100 PRO A C 1
ATOM 763 O O . PRO A 1 100 ? 13.148 -16.241 -18.479 1.00 90.19 100 PRO A O 1
ATOM 766 N N . THR A 1 101 ? 13.492 -14.563 -17.041 1.00 93.12 101 THR A N 1
ATOM 767 C CA . THR A 1 101 ? 14.423 -15.316 -16.189 1.00 93.12 101 THR A CA 1
ATOM 768 C C . THR A 1 101 ? 13.765 -15.736 -14.884 1.00 93.12 101 THR A C 1
ATOM 770 O O . THR A 1 101 ? 13.028 -14.970 -14.268 1.00 93.12 101 THR A O 1
ATOM 773 N N . PHE A 1 102 ? 14.094 -16.936 -14.400 1.00 93.00 102 PHE A N 1
ATOM 774 C CA . PHE A 1 102 ? 13.603 -17.421 -13.107 1.00 93.00 102 PHE A CA 1
ATOM 775 C C . PHE A 1 102 ? 13.980 -16.482 -11.950 1.00 93.00 102 PHE A C 1
ATOM 777 O O . PHE A 1 102 ? 13.147 -16.176 -11.098 1.00 93.00 102 PHE A O 1
ATOM 784 N N . ALA A 1 103 ? 15.221 -15.983 -11.941 1.00 93.88 103 ALA A N 1
ATOM 785 C CA . ALA A 1 103 ? 15.674 -15.023 -10.939 1.00 93.88 103 ALA A CA 1
ATOM 786 C C . ALA A 1 103 ? 14.873 -13.712 -11.010 1.00 93.88 103 ALA A C 1
ATOM 788 O O . ALA A 1 103 ? 14.431 -13.215 -9.978 1.00 93.88 103 ALA A O 1
ATOM 789 N N . GLY A 1 104 ? 14.621 -13.192 -12.217 1.00 94.75 104 GLY A N 1
ATOM 790 C CA . GLY A 1 104 ? 13.784 -12.013 -12.415 1.00 94.75 104 GLY A CA 1
ATOM 791 C C . GLY A 1 104 ? 12.349 -12.235 -11.941 1.00 94.75 104 GLY A C 1
ATOM 792 O O . GLY A 1 104 ? 11.811 -11.379 -11.248 1.00 94.75 104 GLY A O 1
ATOM 793 N N . ILE A 1 105 ? 11.748 -13.392 -12.245 1.00 95.69 105 ILE A N 1
ATOM 794 C CA . I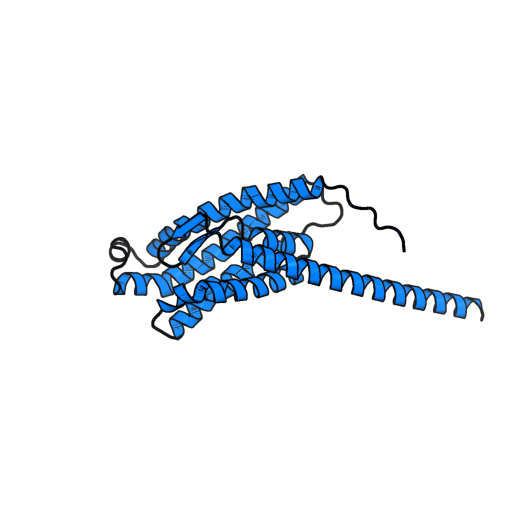LE A 1 105 ? 10.402 -13.760 -11.782 1.00 95.69 105 ILE A CA 1
ATOM 795 C C . ILE A 1 105 ? 10.351 -13.771 -10.254 1.00 95.69 105 ILE A C 1
ATOM 797 O O . ILE A 1 105 ? 9.432 -13.203 -9.675 1.00 95.69 105 ILE A O 1
ATOM 801 N N . ALA A 1 106 ? 11.338 -14.380 -9.591 1.00 96.31 106 ALA A N 1
ATOM 802 C CA . ALA A 1 106 ? 11.392 -14.424 -8.133 1.00 96.31 106 ALA A CA 1
ATOM 803 C C . ALA A 1 106 ? 11.525 -13.019 -7.521 1.00 96.31 106 ALA A C 1
ATOM 805 O O . ALA A 1 106 ? 10.819 -12.695 -6.564 1.00 96.31 106 ALA A O 1
ATOM 806 N N . VAL A 1 107 ? 12.389 -12.173 -8.092 1.00 96.31 107 VAL A N 1
ATOM 807 C CA . VAL A 1 107 ? 12.583 -10.788 -7.637 1.00 96.31 107 VAL A CA 1
ATOM 808 C C . VAL A 1 107 ? 11.331 -9.947 -7.878 1.00 96.31 107 VAL A C 1
ATOM 810 O O . VAL A 1 107 ? 10.902 -9.254 -6.962 1.00 96.31 107 VAL A O 1
ATOM 813 N N . CYS A 1 108 ? 10.704 -10.049 -9.049 1.00 96.12 108 CYS A N 1
ATOM 814 C CA . CYS A 1 108 ? 9.456 -9.362 -9.386 1.00 96.12 108 CYS A CA 1
ATOM 815 C C . CYS A 1 108 ? 8.304 -9.827 -8.486 1.00 96.12 108 CYS A C 1
ATOM 817 O O . CYS A 1 108 ? 7.677 -9.012 -7.818 1.00 96.12 108 CYS A O 1
ATOM 819 N N . ALA A 1 109 ? 8.073 -11.138 -8.361 1.00 97.00 109 ALA A N 1
ATOM 820 C CA . ALA A 1 109 ? 7.046 -11.691 -7.477 1.00 97.00 109 ALA A CA 1
ATOM 821 C C . ALA A 1 109 ? 7.223 -11.213 -6.027 1.00 97.00 109 ALA A C 1
ATOM 823 O O . ALA A 1 109 ? 6.252 -10.888 -5.338 1.00 97.00 109 ALA A O 1
ATOM 824 N N . PHE A 1 110 ? 8.469 -11.146 -5.557 1.00 97.81 110 PHE A N 1
ATOM 825 C CA . PHE A 1 110 ? 8.759 -10.677 -4.214 1.00 97.81 110 PHE A CA 1
ATOM 826 C C . PHE A 1 110 ? 8.587 -9.163 -4.070 1.00 97.81 110 PHE A C 1
ATOM 828 O O . PHE A 1 110 ? 7.857 -8.732 -3.182 1.00 97.81 110 PHE A O 1
ATOM 835 N N . LEU A 1 111 ? 9.229 -8.353 -4.912 1.00 97.88 111 LEU A N 1
ATOM 836 C CA . LEU A 1 111 ? 9.239 -6.898 -4.770 1.00 97.88 111 LEU A CA 1
ATOM 837 C C . LEU A 1 111 ? 7.926 -6.249 -5.215 1.00 97.88 111 LEU A C 1
ATOM 839 O O . LEU A 1 111 ? 7.445 -5.383 -4.493 1.00 97.88 111 LEU A O 1
ATOM 843 N N . ASP A 1 112 ? 7.305 -6.696 -6.308 1.00 96.88 112 ASP A N 1
ATOM 844 C CA . ASP A 1 112 ? 6.078 -6.080 -6.837 1.00 96.88 112 ASP A CA 1
ATOM 845 C C . ASP A 1 112 ? 4.817 -6.565 -6.114 1.00 96.88 112 ASP A C 1
ATOM 847 O O . ASP A 1 112 ? 3.818 -5.845 -6.050 1.00 96.88 112 ASP A O 1
ATOM 851 N N . TYR A 1 113 ? 4.852 -7.760 -5.514 1.00 97.06 113 TYR A N 1
ATOM 852 C CA . TYR A 1 113 ? 3.670 -8.358 -4.891 1.00 97.06 113 TYR A CA 1
ATOM 853 C C . TYR A 1 113 ? 3.872 -8.657 -3.410 1.00 97.06 113 TYR A C 1
ATOM 855 O O . TYR A 1 113 ? 3.300 -7.970 -2.560 1.00 97.06 113 TYR A O 1
ATOM 863 N N . ILE A 1 114 ? 4.681 -9.660 -3.063 1.00 98.25 114 ILE A N 1
ATOM 864 C CA . ILE A 1 114 ? 4.733 -10.160 -1.684 1.00 98.25 114 ILE A CA 1
ATOM 865 C C . ILE A 1 114 ? 5.177 -9.068 -0.709 1.00 98.25 114 ILE A C 1
ATOM 867 O O . ILE A 1 114 ? 4.432 -8.741 0.215 1.00 98.25 114 ILE A O 1
ATOM 871 N N . LEU A 1 115 ? 6.347 -8.468 -0.907 1.00 98.38 115 LEU A N 1
ATOM 872 C CA . LEU A 1 115 ? 6.885 -7.433 -0.031 1.00 98.38 115 LEU A CA 1
ATOM 873 C C . LEU A 1 115 ? 6.082 -6.132 -0.149 1.00 98.38 115 LEU A C 1
ATOM 875 O O . LEU A 1 115 ? 5.602 -5.631 0.870 1.00 98.38 115 LEU A O 1
ATOM 879 N N . ALA A 1 116 ? 5.861 -5.632 -1.370 1.00 97.38 116 ALA A N 1
ATOM 880 C CA . ALA A 1 116 ? 5.134 -4.384 -1.625 1.00 97.38 116 ALA A CA 1
ATOM 881 C C . ALA A 1 116 ? 3.757 -4.331 -0.948 1.00 97.38 116 ALA A C 1
ATOM 883 O O . ALA A 1 116 ? 3.404 -3.321 -0.332 1.00 97.38 116 ALA A O 1
ATOM 884 N N . PHE A 1 117 ? 2.973 -5.409 -1.031 1.00 97.69 117 PHE A N 1
ATOM 885 C CA . PHE A 1 117 ? 1.637 -5.440 -0.438 1.00 97.69 117 PHE A CA 1
ATOM 886 C C . PHE A 1 117 ? 1.648 -5.879 1.028 1.00 97.69 117 PHE A C 1
ATOM 888 O O . PHE A 1 117 ? 0.828 -5.385 1.799 1.00 97.69 117 PHE A O 1
ATOM 895 N N . THR A 1 118 ? 2.595 -6.713 1.474 1.00 98.50 118 THR A N 1
ATOM 896 C CA . THR A 1 118 ? 2.710 -7.048 2.909 1.00 98.50 118 THR A CA 1
ATOM 897 C C . THR A 1 118 ? 3.099 -5.824 3.742 1.00 98.50 118 THR A C 1
ATOM 899 O O . THR A 1 118 ? 2.615 -5.663 4.867 1.00 98.50 118 THR A O 1
ATOM 902 N N . CYS A 1 119 ? 3.887 -4.901 3.177 1.00 97.81 119 CYS A N 1
ATOM 903 C CA . CYS A 1 119 ? 4.242 -3.629 3.809 1.00 97.81 119 CYS A CA 1
ATOM 904 C C . CYS A 1 119 ? 3.022 -2.783 4.209 1.00 97.81 119 CYS A C 1
ATOM 906 O O . CYS A 1 119 ? 3.132 -1.987 5.139 1.00 97.81 119 CYS A O 1
ATOM 908 N N . ILE A 1 120 ? 1.835 -2.998 3.624 1.00 98.00 120 ILE A N 1
ATOM 909 C CA . ILE A 1 120 ? 0.581 -2.343 4.048 1.00 98.00 120 ILE A CA 1
ATOM 910 C C . ILE A 1 120 ? 0.258 -2.632 5.524 1.00 98.00 120 ILE A C 1
ATOM 912 O O . ILE A 1 120 ? -0.295 -1.789 6.235 1.00 98.00 120 ILE A O 1
ATOM 916 N N . GLY A 1 121 ? 0.676 -3.795 6.028 1.00 97.81 121 GLY A N 1
ATOM 917 C CA . GLY A 1 121 ? 0.543 -4.178 7.431 1.00 97.81 121 GLY A CA 1
ATOM 918 C C . GLY A 1 121 ? 1.259 -3.248 8.417 1.00 97.81 121 GLY A C 1
ATOM 919 O O . GLY A 1 121 ? 0.861 -3.155 9.582 1.00 97.81 121 GLY A O 1
ATOM 920 N N . THR A 1 122 ? 2.289 -2.524 7.963 1.00 98.31 122 THR A N 1
ATOM 921 C CA . THR A 1 122 ? 3.077 -1.601 8.801 1.00 98.31 122 THR A CA 1
ATOM 922 C C . THR A 1 122 ? 2.284 -0.377 9.256 1.00 98.31 122 THR A C 1
ATOM 924 O O . THR A 1 122 ? 2.618 0.200 10.290 1.00 98.31 122 THR A O 1
ATOM 927 N N . ALA A 1 123 ? 1.157 -0.048 8.608 1.00 98.06 123 ALA A N 1
ATOM 928 C CA . ALA A 1 123 ? 0.218 0.952 9.125 1.00 98.06 123 ALA A CA 1
ATOM 929 C C . ALA A 1 123 ? -0.254 0.627 10.556 1.00 98.06 123 ALA A C 1
ATOM 931 O O . ALA A 1 123 ? -0.624 1.523 11.311 1.00 98.06 123 ALA A O 1
ATOM 932 N N . GLY A 1 124 ? -0.178 -0.641 10.973 1.00 97.31 124 GLY A N 1
ATOM 933 C CA . GLY A 1 124 ? -0.482 -1.066 12.335 1.00 97.31 124 GLY A CA 1
ATOM 934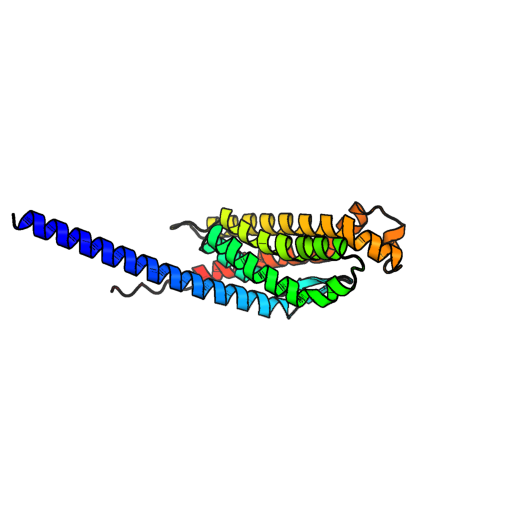 C C . GLY A 1 124 ? 0.471 -0.539 13.412 1.00 97.31 124 GLY A C 1
ATOM 935 O O . GLY A 1 124 ? 0.107 -0.594 14.588 1.00 97.31 124 GLY A O 1
ATOM 936 N N . PHE A 1 125 ? 1.636 0.015 13.052 1.00 98.00 125 PHE A N 1
ATOM 937 C CA . PHE A 1 125 ? 2.466 0.787 13.986 1.00 98.00 125 PHE A CA 1
ATOM 938 C C . PHE A 1 125 ? 1.757 2.061 14.460 1.00 98.00 125 PHE A C 1
ATOM 940 O O . PHE A 1 125 ? 1.963 2.497 15.587 1.00 98.00 125 PHE A O 1
ATOM 947 N N . PHE A 1 126 ? 0.853 2.596 13.639 1.00 97.62 126 PHE A N 1
ATOM 948 C CA . PHE A 1 126 ? 0.059 3.792 13.913 1.00 97.62 126 PHE A CA 1
ATOM 949 C C . PHE A 1 126 ? -1.377 3.441 14.323 1.00 97.62 126 PHE A C 1
ATOM 951 O O . PHE A 1 126 ? -2.314 4.186 14.040 1.00 97.62 126 PHE A O 1
ATOM 958 N N . ARG A 1 127 ? -1.576 2.277 14.954 1.00 96.44 127 ARG A N 1
ATOM 959 C CA . ARG A 1 127 ? -2.911 1.777 15.305 1.00 96.44 127 ARG A CA 1
ATOM 960 C C . ARG A 1 127 ? -3.724 2.754 16.157 1.00 96.44 127 ARG A C 1
ATOM 962 O O . ARG A 1 127 ? -3.194 3.506 16.973 1.00 96.44 127 ARG A O 1
ATOM 969 N N . PHE A 1 128 ? -5.041 2.648 16.051 1.00 95.25 128 PHE A N 1
ATOM 970 C CA . PHE A 1 128 ? -5.978 3.370 16.893 1.00 95.25 128 PHE A CA 1
ATOM 971 C C . PHE A 1 128 ? -6.002 2.787 18.306 1.00 95.25 128 PHE A C 1
ATOM 973 O O . PHE A 1 128 ? -6.473 1.680 18.561 1.00 95.25 128 PHE A O 1
ATOM 980 N N . GLU A 1 129 ? -5.516 3.575 19.247 1.00 90.81 129 GLU A N 1
ATOM 981 C CA . GLU A 1 129 ? -5.642 3.354 20.678 1.00 90.81 129 GLU A CA 1
ATOM 982 C C . GLU A 1 129 ? -7.045 3.676 21.214 1.00 90.81 129 GLU A C 1
ATOM 984 O O . GLU A 1 129 ? -7.813 4.475 20.665 1.00 90.81 129 GLU A O 1
ATOM 989 N N . SER A 1 130 ? -7.389 3.028 22.328 1.00 86.25 130 SER A N 1
ATOM 990 C CA . SER A 1 130 ? -8.672 3.239 22.997 1.00 86.25 130 SER A CA 1
ATOM 991 C C . SER A 1 130 ? -8.757 4.653 23.568 1.00 86.25 130 SER A C 1
ATOM 993 O O . SER A 1 130 ? -7.837 5.112 24.231 1.00 86.25 130 SER A O 1
ATOM 995 N N . GLY A 1 131 ? -9.878 5.336 23.326 1.00 85.19 131 GLY A N 1
ATOM 996 C CA . GLY A 1 131 ? -10.091 6.713 23.792 1.00 85.19 131 GLY A CA 1
ATOM 997 C C . GLY A 1 131 ? -9.472 7.792 22.898 1.00 85.19 131 GLY A C 1
ATOM 998 O O . GLY A 1 131 ? -9.619 8.973 23.195 1.00 85.19 131 GLY A O 1
ATOM 999 N N . MET A 1 132 ? -8.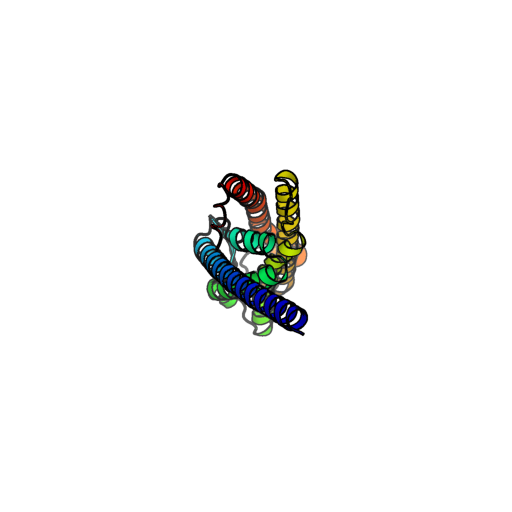828 7.416 21.790 1.00 92.31 132 MET A N 1
ATOM 1000 C CA . MET A 1 132 ? -8.296 8.375 20.828 1.00 92.31 132 MET A CA 1
ATOM 1001 C C . MET A 1 132 ? -9.420 9.199 20.183 1.00 92.31 132 MET A C 1
ATOM 1003 O O . MET A 1 132 ? -10.389 8.640 19.655 1.00 92.31 132 MET A O 1
ATOM 1007 N N . ASP A 1 133 ? -9.275 10.526 20.218 1.00 92.88 133 ASP A N 1
ATOM 1008 C CA . ASP A 1 133 ? -10.169 11.447 19.518 1.00 92.88 133 ASP A CA 1
ATOM 1009 C C . ASP A 1 133 ? -10.038 11.314 17.988 1.00 92.88 133 ASP A C 1
ATOM 1011 O O . ASP A 1 133 ? -9.096 10.714 17.458 1.00 92.88 133 ASP A O 1
ATOM 1015 N N . ARG A 1 134 ? -11.008 11.872 17.256 1.00 92.75 134 ARG A N 1
ATOM 1016 C CA . ARG A 1 134 ? -11.038 11.776 15.792 1.00 92.75 134 ARG A CA 1
ATOM 1017 C C . ARG A 1 134 ? -9.806 12.411 15.148 1.00 92.75 134 ARG A C 1
ATOM 1019 O O . ARG A 1 134 ? -9.261 11.840 14.211 1.00 92.75 134 ARG A O 1
ATOM 1026 N N . LYS A 1 135 ? -9.340 13.560 15.649 1.00 94.88 135 LYS A N 1
ATOM 1027 C CA . LYS A 1 135 ? -8.196 14.283 15.073 1.00 94.88 135 LYS A CA 1
ATOM 1028 C C . LYS A 1 135 ? -6.937 13.417 15.108 1.00 94.88 135 LYS A C 1
ATOM 1030 O O . LYS A 1 135 ? -6.265 13.278 14.091 1.00 94.88 135 LYS A O 1
ATOM 1035 N N . LYS A 1 136 ? -6.654 12.778 16.243 1.00 95.88 136 LYS A N 1
ATOM 1036 C CA . LYS A 1 136 ? -5.524 11.857 16.395 1.00 95.88 136 LYS A CA 1
ATOM 1037 C C . LYS A 1 136 ? -5.656 10.637 15.483 1.00 95.88 136 LYS A C 1
ATOM 1039 O O . LYS A 1 136 ? -4.674 10.281 14.844 1.00 95.88 136 LYS A O 1
ATOM 1044 N N . LYS A 1 137 ? -6.856 10.063 15.320 1.00 95.62 137 LYS A N 1
ATOM 1045 C CA . LYS A 1 137 ? -7.066 8.962 14.357 1.00 95.62 137 LYS A CA 1
ATOM 1046 C C . LYS A 1 137 ? -6.786 9.386 12.920 1.00 95.62 137 LYS A C 1
ATOM 1048 O O . LYS A 1 137 ? -6.189 8.614 12.176 1.00 95.62 137 LYS A O 1
ATOM 1053 N N . LEU A 1 138 ? -7.198 10.591 12.523 1.00 96.38 138 LEU A N 1
ATOM 1054 C CA . LEU A 1 138 ? -6.921 11.119 11.184 1.00 96.38 138 LEU A CA 1
ATOM 1055 C C . LEU A 1 138 ? -5.415 11.317 10.971 1.00 96.38 138 LEU A C 1
ATOM 1057 O O . LEU A 1 138 ? -4.901 10.914 9.933 1.00 96.38 138 LEU A O 1
ATOM 1061 N N . ILE A 1 139 ? -4.696 11.837 11.972 1.00 96.56 139 ILE A N 1
ATOM 1062 C CA . ILE A 1 139 ? -3.230 11.964 11.928 1.00 96.56 139 ILE A CA 1
ATOM 1063 C C . ILE A 1 139 ? -2.572 10.582 11.816 1.00 96.56 139 ILE A C 1
ATOM 1065 O O . ILE A 1 139 ? -1.781 10.361 10.903 1.00 96.56 139 ILE A O 1
ATOM 1069 N N . SER A 1 140 ? -2.938 9.630 12.678 1.00 96.38 140 SER A N 1
ATOM 1070 C CA . SER A 1 140 ? -2.455 8.244 12.614 1.00 96.38 140 SER A CA 1
ATOM 1071 C C . SER A 1 140 ? -2.715 7.602 11.250 1.00 96.38 140 SER A C 1
ATOM 1073 O O . SER A 1 140 ? -1.850 6.921 10.706 1.00 96.38 140 SER A O 1
ATOM 1075 N N . THR A 1 141 ? -3.892 7.856 10.674 1.00 96.88 141 THR A N 1
ATOM 1076 C CA . THR A 1 141 ? -4.268 7.368 9.343 1.00 96.88 141 THR A CA 1
ATOM 1077 C C . THR A 1 141 ? -3.382 7.971 8.261 1.00 96.88 141 THR A C 1
ATOM 1079 O O . THR A 1 141 ? -2.866 7.230 7.429 1.00 96.88 141 THR A O 1
ATOM 1082 N N . ALA A 1 142 ? -3.172 9.288 8.274 1.00 97.06 142 ALA A N 1
ATOM 1083 C CA . ALA A 1 142 ? -2.350 9.976 7.284 1.00 97.06 142 ALA A CA 1
ATOM 1084 C C . ALA A 1 142 ? -0.885 9.518 7.349 1.00 97.06 142 ALA A C 1
ATOM 1086 O O . ALA A 1 142 ? -0.317 9.130 6.331 1.00 97.06 142 ALA A O 1
ATOM 1087 N N . VAL A 1 143 ? -0.298 9.475 8.551 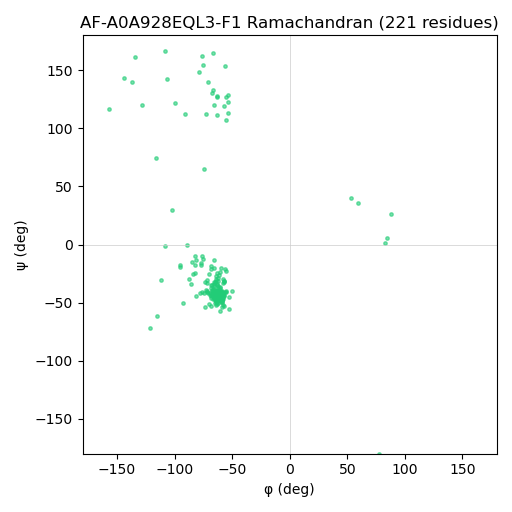1.00 97.88 143 VAL A N 1
ATOM 1088 C CA . VAL A 1 143 ? 1.092 9.035 8.756 1.00 97.88 143 VAL A CA 1
ATOM 1089 C C . VAL A 1 143 ? 1.265 7.559 8.388 1.00 97.88 143 VAL A C 1
ATOM 1091 O O . VAL A 1 143 ? 2.227 7.202 7.707 1.00 97.88 143 VAL A O 1
ATOM 1094 N N . GLY A 1 144 ? 0.320 6.697 8.778 1.00 97.69 144 GLY A N 1
ATOM 1095 C CA . GLY A 1 144 ? 0.348 5.281 8.416 1.00 97.69 144 GLY A CA 1
ATOM 1096 C C . GLY A 1 144 ? 0.207 5.053 6.912 1.00 97.69 144 GLY A C 1
ATOM 1097 O O . GLY A 1 144 ? 0.950 4.255 6.347 1.00 97.69 144 GLY A O 1
ATOM 1098 N N . THR A 1 145 ? -0.686 5.795 6.252 1.00 97.62 145 THR A N 1
ATOM 1099 C CA . THR A 1 145 ? -0.882 5.724 4.795 1.00 97.62 145 THR A CA 1
ATOM 1100 C C . THR A 1 145 ? 0.374 6.171 4.053 1.00 97.62 145 THR A C 1
ATOM 1102 O O . THR A 1 145 ? 0.862 5.430 3.206 1.00 97.62 145 THR A O 1
ATOM 1105 N N . LEU A 1 146 ? 0.953 7.323 4.415 1.00 97.75 146 LEU A N 1
ATOM 1106 C CA . LEU A 1 146 ? 2.202 7.806 3.815 1.00 97.75 146 LEU A CA 1
ATOM 1107 C C . LEU A 1 146 ? 3.344 6.807 3.995 1.00 97.75 146 LEU A C 1
ATOM 1109 O O . LEU A 1 146 ? 4.045 6.503 3.034 1.00 97.75 146 LEU A O 1
ATOM 1113 N N . THR A 1 147 ? 3.501 6.260 5.202 1.00 98.06 147 THR A N 1
ATOM 1114 C CA . THR A 1 147 ? 4.547 5.273 5.501 1.00 98.06 147 THR A CA 1
ATOM 1115 C C . THR A 1 147 ? 4.414 4.045 4.600 1.00 98.06 147 THR A C 1
ATOM 1117 O O . THR A 1 147 ? 5.388 3.619 3.983 1.00 98.06 147 THR A O 1
ATOM 1120 N N . VAL A 1 148 ? 3.201 3.502 4.470 1.00 97.88 148 VAL A N 1
ATOM 1121 C CA . VAL A 1 148 ? 2.921 2.357 3.595 1.00 97.88 148 VAL A CA 1
ATOM 1122 C C . VAL A 1 148 ? 3.199 2.686 2.130 1.00 97.88 148 VAL A C 1
ATOM 1124 O O . VAL A 1 148 ? 3.850 1.894 1.451 1.00 97.88 148 VAL A O 1
ATOM 1127 N N . CYS A 1 149 ? 2.729 3.835 1.640 1.00 97.38 149 CYS A N 1
ATOM 1128 C CA . CYS A 1 149 ? 2.933 4.238 0.252 1.00 97.38 149 CYS A CA 1
ATOM 1129 C C . CYS A 1 149 ? 4.415 4.417 -0.082 1.00 97.38 149 CYS A C 1
ATOM 1131 O O . CYS A 1 149 ? 4.848 3.966 -1.139 1.00 97.38 149 CYS A O 1
ATOM 1133 N N . VAL A 1 150 ? 5.204 4.998 0.828 1.00 97.88 150 VAL A N 1
ATOM 1134 C CA . VAL A 1 150 ? 6.658 5.130 0.664 1.00 97.88 150 VAL A CA 1
ATOM 1135 C C . VAL A 1 150 ? 7.329 3.759 0.643 1.00 97.88 150 VAL A C 1
ATOM 1137 O O . VAL A 1 150 ? 8.076 3.472 -0.286 1.00 97.88 150 VAL A O 1
ATOM 1140 N N . LEU A 1 151 ? 7.042 2.878 1.608 1.00 98.31 151 LEU A N 1
ATOM 1141 C CA . LEU A 1 151 ? 7.640 1.536 1.647 1.00 98.31 151 LEU A CA 1
ATOM 1142 C C . LEU A 1 151 ? 7.316 0.726 0.388 1.00 98.31 151 LEU A C 1
ATOM 1144 O O . LEU A 1 151 ? 8.192 0.079 -0.183 1.00 98.31 151 LEU A O 1
ATOM 1148 N N . ARG A 1 152 ? 6.066 0.792 -0.069 1.00 97.50 152 ARG A N 1
ATOM 1149 C CA . ARG A 1 152 ? 5.627 0.148 -1.307 1.00 97.50 152 ARG A CA 1
ATOM 1150 C C . ARG A 1 152 ? 6.312 0.755 -2.531 1.00 97.50 152 ARG A C 1
ATOM 1152 O O . ARG A 1 152 ? 6.795 0.011 -3.374 1.00 97.50 152 ARG A O 1
ATOM 1159 N N . PHE A 1 153 ? 6.403 2.084 -2.608 1.00 98.00 153 PHE A N 1
ATOM 1160 C CA . PHE A 1 153 ? 7.109 2.772 -3.688 1.00 98.00 153 PHE A CA 1
ATOM 1161 C C . PHE A 1 153 ? 8.579 2.359 -3.753 1.00 98.00 153 PHE A C 1
ATOM 1163 O O . PHE A 1 153 ? 9.080 2.124 -4.841 1.00 98.00 153 PHE A O 1
ATOM 1170 N N . LEU A 1 154 ? 9.257 2.208 -2.612 1.00 98.50 154 LEU A N 1
ATOM 1171 C CA . LEU A 1 154 ? 10.643 1.737 -2.578 1.00 98.50 154 LEU A CA 1
ATOM 1172 C C . LEU A 1 154 ? 10.787 0.313 -3.133 1.00 98.50 154 LEU A C 1
ATOM 1174 O O . LEU A 1 154 ? 11.752 0.042 -3.841 1.00 98.50 154 LEU A O 1
ATOM 1178 N N . CYS A 1 155 ? 9.828 -0.581 -2.867 1.00 98.38 155 CYS A N 1
ATOM 1179 C CA . CYS A 1 155 ? 9.830 -1.927 -3.450 1.00 98.38 155 CYS A CA 1
ATOM 1180 C C . CYS A 1 155 ? 9.731 -1.863 -4.982 1.00 98.38 155 CYS A C 1
ATOM 1182 O O . CYS A 1 155 ? 10.549 -2.457 -5.683 1.00 98.38 155 CYS A O 1
ATOM 1184 N N . HIS A 1 156 ? 8.788 -1.066 -5.486 1.00 97.69 156 HIS A N 1
ATOM 1185 C CA . HIS A 1 156 ? 8.553 -0.884 -6.920 1.00 97.69 156 HIS A CA 1
ATOM 1186 C C . HIS A 1 156 ? 9.690 -0.138 -7.616 1.00 97.69 156 HIS A C 1
ATOM 1188 O O . HIS A 1 156 ? 10.039 -0.456 -8.747 1.00 97.69 156 HIS A O 1
ATOM 1194 N N . LEU A 1 157 ? 10.319 0.817 -6.931 1.00 98.19 157 LEU A N 1
ATOM 1195 C CA . LEU A 1 157 ? 11.500 1.526 -7.412 1.00 98.19 157 LEU A CA 1
ATOM 1196 C C . LEU A 1 157 ? 12.673 0.556 -7.606 1.00 98.19 157 LEU A C 1
ATOM 1198 O O . LEU A 1 157 ? 13.349 0.606 -8.634 1.00 98.19 157 LEU A O 1
ATOM 1202 N N . LEU A 1 158 ? 12.898 -0.340 -6.641 1.00 98.19 158 LEU A N 1
ATOM 1203 C CA . LEU A 1 158 ? 13.926 -1.375 -6.743 1.00 98.19 158 LEU A CA 1
ATOM 1204 C C . LEU A 1 158 ? 13.607 -2.346 -7.882 1.00 98.19 158 LEU A C 1
ATOM 1206 O O . LEU A 1 158 ? 14.443 -2.533 -8.759 1.00 98.19 158 LEU A O 1
ATOM 1210 N N . SER A 1 159 ? 12.394 -2.902 -7.914 1.00 97.50 159 SER A N 1
ATOM 1211 C CA . SER A 1 159 ? 11.958 -3.821 -8.974 1.00 97.50 159 SER A CA 1
ATOM 1212 C C . SER A 1 159 ? 12.040 -3.187 -10.363 1.00 97.50 159 SER A C 1
ATOM 1214 O O . SER A 1 159 ? 12.579 -3.773 -11.300 1.00 97.50 159 SER A O 1
ATOM 1216 N N . GLY A 1 160 ? 11.593 -1.938 -10.496 1.00 96.44 160 GLY A N 1
ATOM 1217 C CA . GLY A 1 160 ? 11.643 -1.193 -11.747 1.00 96.44 160 GLY A CA 1
ATOM 1218 C C . GLY A 1 160 ? 13.066 -0.998 -12.271 1.00 96.44 160 GLY A C 1
ATOM 1219 O O . GLY A 1 160 ? 13.295 -1.080 -13.474 1.00 96.44 160 GLY A O 1
ATOM 1220 N N . ALA A 1 161 ? 14.031 -0.793 -11.371 1.00 97.38 161 ALA A N 1
ATOM 1221 C CA . ALA A 1 161 ? 15.429 -0.607 -11.738 1.00 97.38 161 ALA A CA 1
ATOM 1222 C C . ALA A 1 161 ? 16.118 -1.935 -12.086 1.00 97.38 161 ALA A C 1
ATOM 1224 O O . ALA A 1 161 ? 16.876 -1.984 -13.049 1.00 97.38 161 ALA A O 1
ATOM 1225 N N . VAL A 1 162 ? 15.862 -3.004 -11.322 1.00 96.12 162 VAL A N 1
ATOM 1226 C CA . VAL A 1 162 ? 16.608 -4.272 -11.450 1.00 96.12 162 VAL A CA 1
ATOM 1227 C C . VAL A 1 162 ? 15.932 -5.318 -12.341 1.00 96.12 162 VAL A C 1
ATOM 1229 O O . VAL A 1 162 ? 16.600 -6.246 -12.785 1.00 96.12 162 VAL A O 1
ATOM 1232 N N . VAL A 1 163 ? 14.625 -5.193 -12.596 1.00 95.44 163 VAL A N 1
ATOM 1233 C CA . VAL A 1 163 ? 13.848 -6.108 -13.447 1.00 95.44 163 VAL A CA 1
ATOM 1234 C C . VAL A 1 163 ? 13.328 -5.374 -14.678 1.00 95.44 163 VAL A C 1
ATOM 1236 O O . VAL A 1 163 ? 13.688 -5.713 -15.804 1.00 95.44 163 VAL A O 1
ATOM 1239 N N . TRP A 1 164 ? 12.493 -4.352 -14.480 1.00 95.31 164 TRP A N 1
ATOM 1240 C CA . TRP A 1 164 ? 11.716 -3.781 -15.583 1.00 95.31 164 TRP A CA 1
ATOM 1241 C C . TRP A 1 164 ? 12.537 -2.939 -16.555 1.00 95.31 164 TRP A C 1
ATOM 1243 O O . TRP A 1 164 ? 12.218 -2.933 -17.741 1.00 95.31 164 TRP A O 1
ATOM 1253 N N . TYR A 1 165 ? 13.588 -2.257 -16.097 1.00 96.00 165 TYR A N 1
ATOM 1254 C CA . TYR A 1 165 ? 14.466 -1.462 -16.960 1.00 96.00 165 TYR A CA 1
ATOM 1255 C C . TYR A 1 165 ? 15.081 -2.307 -18.086 1.00 96.00 165 TYR A C 1
ATOM 1257 O O . TYR A 1 165 ? 14.917 -1.970 -19.256 1.00 96.00 165 TYR A O 1
ATOM 1265 N N . GLU A 1 166 ? 15.715 -3.435 -17.751 1.00 92.44 166 GLU A N 1
ATOM 1266 C CA . GLU A 1 166 ? 16.372 -4.302 -18.741 1.00 92.44 166 GLU A CA 1
ATOM 1267 C C . GLU A 1 166 ? 15.366 -4.933 -19.709 1.00 92.44 166 GLU A C 1
ATOM 1269 O O . GLU A 1 166 ? 15.607 -4.9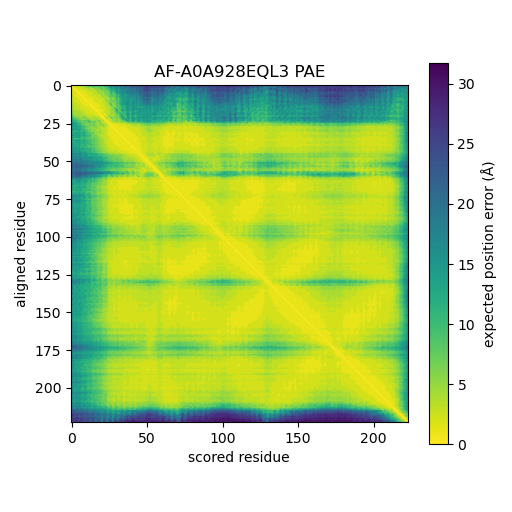74 -20.912 1.00 92.44 166 GLU A O 1
ATOM 1274 N N . ILE A 1 167 ? 14.202 -5.365 -19.211 1.00 92.75 167 ILE A N 1
ATOM 1275 C CA . ILE A 1 167 ? 13.149 -5.950 -20.056 1.00 92.75 167 ILE A CA 1
ATOM 1276 C C . ILE A 1 167 ? 12.592 -4.902 -21.026 1.00 92.75 167 ILE A C 1
ATOM 1278 O O . ILE A 1 167 ? 12.465 -5.168 -22.218 1.00 92.75 167 ILE A O 1
ATOM 1282 N N . THR A 1 168 ? 12.305 -3.697 -20.530 1.00 93.88 168 THR A N 1
ATOM 1283 C CA . THR A 1 168 ? 11.783 -2.593 -21.352 1.00 93.88 168 THR A CA 1
ATOM 1284 C C . THR A 1 168 ? 12.792 -2.192 -22.421 1.00 93.88 168 THR A C 1
ATOM 1286 O O . THR A 1 168 ? 12.412 -1.945 -23.564 1.00 93.88 168 THR A O 1
ATOM 1289 N N . LYS A 1 169 ? 14.081 -2.160 -22.063 1.00 94.25 169 LYS A N 1
ATOM 1290 C CA . LYS A 1 169 ? 15.173 -1.822 -22.974 1.00 94.25 169 LYS A CA 1
ATOM 1291 C C . LYS A 1 169 ? 15.397 -2.886 -24.042 1.00 94.25 169 LYS A C 1
ATOM 1293 O O . LYS A 1 169 ? 15.546 -2.541 -25.208 1.00 94.25 169 LYS A O 1
ATOM 1298 N N . ALA A 1 170 ? 15.393 -4.162 -23.662 1.00 93.06 170 ALA A N 1
ATOM 1299 C CA . ALA A 1 170 ? 15.546 -5.276 -24.594 1.00 93.06 170 ALA A CA 1
ATOM 1300 C C . ALA A 1 170 ? 14.341 -5.424 -25.536 1.00 93.06 170 ALA A C 1
ATOM 1302 O O . ALA A 1 170 ? 14.511 -5.807 -26.691 1.00 93.06 170 ALA A O 1
ATOM 1303 N N . GLY A 1 171 ? 13.134 -5.128 -25.045 1.00 91.81 171 GLY A N 1
ATOM 1304 C CA . GLY A 1 171 ? 11.899 -5.176 -25.826 1.00 91.81 171 GLY A CA 1
ATOM 1305 C C . GLY A 1 171 ? 11.623 -3.931 -26.672 1.00 91.81 171 GLY A C 1
ATOM 1306 O O . GLY A 1 171 ? 10.696 -3.959 -27.474 1.00 91.81 171 GLY A O 1
ATOM 1307 N N . ASP A 1 172 ? 12.396 -2.858 -26.488 1.00 91.25 172 ASP A N 1
ATOM 1308 C CA . ASP A 1 172 ? 12.187 -1.545 -27.111 1.00 91.25 172 ASP A CA 1
ATOM 1309 C C . ASP A 1 172 ? 10.770 -0.976 -26.892 1.00 91.25 172 ASP A C 1
ATOM 1311 O O . ASP A 1 172 ? 10.132 -0.408 -27.774 1.00 91.25 172 ASP A O 1
ATOM 1315 N N . TRP A 1 173 ? 10.233 -1.166 -25.682 1.00 88.94 173 TRP A N 1
ATOM 1316 C CA . TRP A 1 173 ? 8.843 -0.809 -25.359 1.00 88.94 173 TRP A CA 1
ATOM 1317 C C . TRP A 1 173 ? 8.642 0.672 -25.033 1.00 88.94 173 TRP A C 1
ATOM 1319 O O . TRP A 1 173 ? 7.506 1.140 -24.940 1.00 88.94 173 TRP A O 1
ATOM 1329 N N . ASN A 1 174 ? 9.730 1.407 -24.802 1.00 86.69 174 ASN A N 1
ATOM 1330 C CA . ASN A 1 174 ? 9.694 2.820 -24.455 1.00 86.69 174 ASN A CA 1
ATOM 1331 C C . ASN A 1 174 ? 11.029 3.488 -24.798 1.00 86.69 174 ASN A C 1
ATOM 1333 O O . ASN A 1 174 ? 12.032 3.200 -24.155 1.00 86.69 174 ASN A O 1
ATOM 1337 N N . GLU A 1 175 ? 11.029 4.444 -25.727 1.00 89.62 175 GLU A N 1
ATOM 1338 C CA . GLU A 1 175 ? 12.238 5.162 -26.153 1.00 89.62 175 GLU A CA 1
ATOM 1339 C C . GLU A 1 175 ? 12.968 5.866 -24.992 1.00 89.62 175 GLU A C 1
ATOM 1341 O O . GLU A 1 175 ? 14.198 5.936 -24.967 1.00 89.62 175 GLU A O 1
ATOM 1346 N N . TYR A 1 176 ? 12.228 6.313 -23.970 1.00 88.44 176 TYR A N 1
ATOM 1347 C CA . TYR A 1 176 ? 12.793 6.945 -22.777 1.00 88.44 176 TYR A CA 1
ATOM 1348 C C . TYR A 1 176 ? 13.814 6.048 -22.060 1.00 88.44 176 TYR A C 1
ATOM 1350 O O . TYR A 1 176 ? 14.788 6.557 -21.506 1.00 88.44 176 TYR A O 1
ATOM 1358 N N . VAL A 1 177 ? 13.646 4.718 -22.100 1.00 93.94 177 VAL A N 1
ATOM 1359 C CA . VAL A 1 177 ? 14.550 3.760 -21.436 1.00 93.94 177 VAL A CA 1
ATOM 1360 C C . VAL A 1 177 ? 15.974 3.799 -22.006 1.00 93.94 177 VAL A C 1
ATOM 1362 O O . VAL A 1 177 ? 16.931 3.469 -21.307 1.00 93.94 177 VAL A O 1
ATOM 1365 N N . HIS A 1 178 ? 16.136 4.237 -23.258 1.00 94.56 178 HIS A N 1
ATOM 1366 C CA . HIS A 1 178 ? 17.444 4.380 -23.904 1.00 94.56 178 HIS A CA 1
ATOM 1367 C C . HIS A 1 178 ? 18.120 5.714 -23.586 1.00 94.56 178 HIS A C 1
ATOM 1369 O O . HIS A 1 178 ? 19.322 5.856 -23.797 1.00 94.56 178 HIS A O 1
ATOM 1375 N N . GLN A 1 179 ? 17.364 6.678 -23.060 1.00 95.62 179 GLN A N 1
ATOM 1376 C CA . GLN A 1 179 ? 17.832 8.037 -22.785 1.00 95.62 179 GLN A CA 1
ATOM 1377 C C . GLN A 1 179 ? 18.287 8.227 -21.332 1.00 95.62 179 GLN A C 1
ATOM 1379 O O . GLN A 1 179 ? 18.984 9.196 -21.029 1.00 95.62 179 GLN A O 1
ATOM 1384 N N . VAL A 1 180 ? 17.903 7.329 -20.416 1.00 96.44 180 VAL A N 1
ATOM 1385 C CA . VAL A 1 180 ? 18.160 7.478 -18.976 1.00 96.44 180 VAL A CA 1
ATOM 1386 C C . VAL A 1 180 ? 18.681 6.199 -18.319 1.00 96.44 180 VAL A C 1
ATOM 1388 O O . VAL A 1 180 ? 18.527 5.099 -18.836 1.00 96.44 180 VAL A O 1
ATOM 1391 N N . GLY A 1 181 ? 19.292 6.337 -17.138 1.00 97.25 181 GLY A N 1
ATOM 1392 C CA . GLY A 1 181 ? 19.710 5.193 -16.324 1.00 97.25 181 GLY A CA 1
ATOM 1393 C C . GLY A 1 181 ? 18.551 4.511 -15.584 1.00 97.25 181 GLY A C 1
ATOM 1394 O O . GLY A 1 181 ? 17.502 5.117 -15.351 1.00 97.25 181 GLY A O 1
ATOM 1395 N N . MET A 1 182 ? 18.783 3.273 -15.128 1.00 97.38 182 MET A N 1
ATOM 1396 C CA . MET A 1 182 ? 17.777 2.399 -14.493 1.00 97.38 182 MET A CA 1
ATOM 1397 C C . MET A 1 182 ? 16.982 3.051 -13.353 1.00 97.38 182 MET A C 1
ATOM 1399 O O . MET A 1 182 ? 15.771 2.867 -13.248 1.00 97.38 182 MET A O 1
ATOM 1403 N N . TRP A 1 183 ? 17.645 3.850 -12.511 1.00 97.69 183 TRP A N 1
ATOM 1404 C CA . TRP A 1 183 ? 17.012 4.484 -11.356 1.00 97.69 183 TRP A CA 1
ATOM 1405 C C . TRP A 1 183 ? 16.057 5.595 -11.765 1.00 97.69 183 TRP A C 1
ATOM 1407 O O . TRP A 1 183 ? 14.970 5.690 -11.205 1.00 97.69 183 TRP A O 1
ATOM 1417 N N . LEU A 1 184 ? 16.439 6.413 -12.749 1.00 97.50 184 LEU A N 1
ATOM 1418 C CA . LEU A 1 184 ? 15.590 7.498 -13.230 1.00 97.50 184 LEU A CA 1
ATOM 1419 C C . LEU A 1 184 ? 14.405 6.948 -14.030 1.00 97.50 184 LEU A C 1
ATOM 1421 O O . LEU A 1 184 ? 13.281 7.396 -13.814 1.00 97.50 184 LEU A O 1
ATOM 1425 N N . TYR A 1 185 ? 14.637 5.927 -14.863 1.00 96.50 185 TYR A N 1
ATOM 1426 C CA . TYR A 1 185 ? 13.567 5.181 -15.528 1.00 96.50 185 TYR A CA 1
ATOM 1427 C C . TYR A 1 185 ? 12.539 4.668 -14.512 1.00 96.50 185 TYR A C 1
ATOM 1429 O O . TYR A 1 185 ? 11.355 5.000 -14.587 1.00 96.50 185 TYR A O 1
ATOM 1437 N N . SER A 1 186 ? 13.016 3.915 -13.517 1.00 97.25 186 SER A N 1
ATOM 1438 C CA . SER A 1 186 ? 12.171 3.322 -12.485 1.00 97.25 186 SER A CA 1
ATOM 1439 C C . SER A 1 186 ? 11.439 4.378 -11.656 1.00 97.25 186 SER A C 1
ATOM 1441 O O . SER A 1 186 ? 10.250 4.234 -11.374 1.00 97.25 186 SER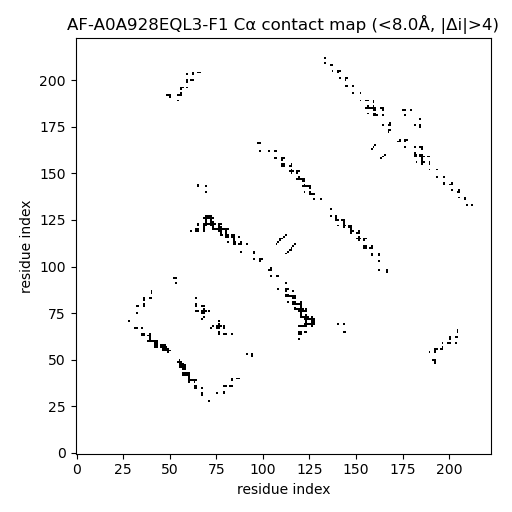 A O 1
ATOM 1443 N N . LEU A 1 187 ? 12.115 5.471 -11.293 1.00 97.38 187 LEU A N 1
ATOM 1444 C CA . LEU A 1 187 ? 11.518 6.575 -10.548 1.00 97.38 187 LEU A CA 1
ATOM 1445 C C . LEU A 1 187 ? 10.338 7.179 -11.317 1.00 97.38 187 LEU A C 1
ATOM 1447 O O . LEU A 1 187 ? 9.235 7.261 -10.778 1.00 97.38 187 LEU A O 1
ATOM 1451 N N . VAL A 1 188 ? 10.561 7.578 -12.571 1.00 95.44 188 VAL A N 1
ATOM 1452 C CA . VAL A 1 188 ? 9.538 8.242 -13.389 1.00 95.44 188 VAL A CA 1
ATOM 1453 C C . VAL A 1 188 ? 8.366 7.306 -13.654 1.00 95.44 188 VAL A C 1
ATOM 1455 O O . VAL A 1 188 ? 7.225 7.706 -13.435 1.00 95.44 188 VAL A O 1
ATOM 1458 N N . TYR A 1 189 ? 8.632 6.058 -14.044 1.00 95.00 189 TYR A N 1
ATOM 1459 C CA . TYR A 1 189 ? 7.588 5.068 -14.301 1.00 95.00 189 TYR A CA 1
ATOM 1460 C C . TYR A 1 189 ? 6.715 4.818 -13.059 1.00 95.00 189 TYR A C 1
ATOM 1462 O O . TYR A 1 189 ? 5.489 4.908 -13.117 1.00 95.00 189 TYR A O 1
ATOM 1470 N N . ASN A 1 190 ? 7.331 4.578 -11.897 1.00 96.88 190 ASN A N 1
ATOM 1471 C CA . ASN A 1 190 ? 6.581 4.227 -10.692 1.00 96.88 190 ASN A CA 1
ATOM 1472 C C . ASN A 1 190 ? 5.792 5.401 -10.098 1.00 96.88 190 ASN A C 1
ATOM 1474 O O . ASN A 1 190 ? 4.716 5.199 -9.527 1.00 96.88 190 ASN A O 1
ATOM 1478 N N . LEU A 1 191 ? 6.277 6.639 -10.248 1.00 95.81 191 LEU A N 1
ATOM 1479 C CA . LEU A 1 191 ? 5.558 7.823 -9.770 1.00 95.81 191 LEU A CA 1
ATOM 1480 C C . LEU A 1 191 ? 4.220 8.031 -10.496 1.00 95.81 191 LEU A C 1
ATOM 1482 O O . LEU A 1 191 ? 3.281 8.524 -9.870 1.00 95.81 191 LEU A O 1
ATOM 1486 N N . GLN A 1 192 ? 4.103 7.607 -11.761 1.00 93.56 192 GLN A N 1
ATOM 1487 C CA . GLN A 1 192 ? 2.891 7.788 -12.572 1.00 93.56 192 GLN A CA 1
ATOM 1488 C C . GLN A 1 192 ? 1.643 7.159 -11.947 1.00 93.56 192 GLN A C 1
ATOM 1490 O O . GLN A 1 192 ? 0.554 7.702 -12.104 1.00 93.56 192 GLN A O 1
ATOM 1495 N N . TYR A 1 193 ? 1.786 6.043 -11.229 1.00 93.00 193 TYR A N 1
ATOM 1496 C CA . TYR A 1 193 ? 0.660 5.376 -10.571 1.00 93.00 193 TYR A CA 1
ATOM 1497 C C . TYR A 1 193 ? 0.733 5.450 -9.038 1.00 93.00 193 TYR A C 1
ATOM 1499 O O . TYR A 1 193 ? -0.307 5.548 -8.387 1.00 93.00 193 TYR A O 1
ATOM 1507 N N . MET A 1 194 ? 1.925 5.491 -8.428 1.00 95.25 194 MET A N 1
ATOM 1508 C CA . MET A 1 194 ? 2.041 5.555 -6.964 1.00 95.25 194 MET A CA 1
ATOM 1509 C C . MET A 1 194 ? 1.636 6.910 -6.382 1.00 95.25 194 MET A C 1
ATOM 1511 O O . MET A 1 194 ? 1.085 6.948 -5.279 1.00 95.25 194 MET A O 1
ATOM 1515 N N . VAL A 1 195 ? 1.872 8.020 -7.092 1.00 95.25 19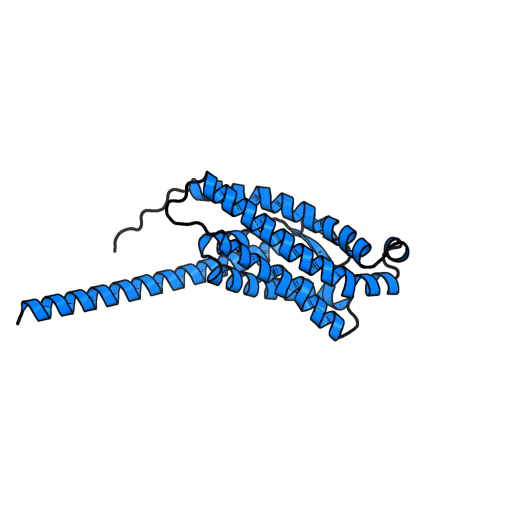5 VAL A N 1
ATOM 1516 C CA . VAL A 1 195 ? 1.448 9.347 -6.615 1.00 95.25 195 VAL A CA 1
ATOM 1517 C C . VAL A 1 195 ? -0.080 9.468 -6.621 1.00 95.25 195 VAL A C 1
ATOM 1519 O O . VAL A 1 195 ? -0.628 9.759 -5.554 1.00 95.25 195 VAL A O 1
ATOM 1522 N N . PRO A 1 196 ? -0.797 9.183 -7.731 1.00 94.56 196 PRO A N 1
ATOM 1523 C CA . PRO A 1 196 ? -2.258 9.185 -7.716 1.00 94.56 196 PRO A CA 1
ATOM 1524 C C . PRO A 1 196 ? -2.850 8.227 -6.678 1.00 94.56 196 PRO A C 1
ATOM 1526 O O . PRO A 1 196 ? -3.735 8.631 -5.926 1.00 94.56 196 PRO A O 1
ATOM 1529 N N . GLU A 1 197 ? -2.329 6.999 -6.564 1.00 93.19 197 GLU A N 1
ATOM 1530 C CA . GLU A 1 197 ? -2.794 6.025 -5.564 1.00 93.19 197 GLU A CA 1
ATOM 1531 C C . GLU A 1 197 ? -2.621 6.568 -4.135 1.00 93.19 197 GLU A C 1
ATOM 1533 O O . GLU A 1 197 ? -3.528 6.478 -3.306 1.00 93.19 197 GLU A O 1
ATOM 1538 N N . THR A 1 198 ? -1.486 7.209 -3.845 1.00 95.19 198 THR A N 1
ATOM 1539 C CA . THR A 1 198 ? -1.227 7.815 -2.530 1.00 95.19 198 THR A CA 1
ATOM 1540 C C . THR A 1 198 ? -2.206 8.942 -2.223 1.00 95.19 198 THR A C 1
ATOM 1542 O O . THR A 1 198 ? -2.757 8.989 -1.123 1.00 95.19 198 THR A O 1
ATOM 1545 N N . VAL A 1 199 ? -2.460 9.833 -3.186 1.00 95.00 199 VAL A N 1
ATOM 1546 C CA . VAL A 1 199 ? -3.428 10.929 -3.028 1.00 95.00 199 VAL A CA 1
ATOM 1547 C C . VAL A 1 199 ? -4.830 10.372 -2.775 1.00 95.00 199 VAL A C 1
ATOM 1549 O O . VAL A 1 199 ? -5.504 10.801 -1.839 1.00 95.00 199 VAL A O 1
ATOM 1552 N N . LEU A 1 200 ? -5.245 9.368 -3.550 1.00 93.62 200 LEU A N 1
ATOM 1553 C CA . LEU A 1 200 ? -6.537 8.706 -3.391 1.00 93.62 200 LEU A CA 1
ATOM 1554 C C . LEU A 1 200 ? -6.697 8.094 -1.994 1.00 93.62 200 LEU A C 1
ATOM 1556 O O . LEU A 1 200 ? -7.723 8.303 -1.345 1.00 93.62 200 LEU A O 1
ATOM 1560 N N . LEU A 1 201 ? -5.681 7.395 -1.487 1.00 95.31 201 LEU A N 1
ATOM 1561 C CA . LEU A 1 201 ? -5.722 6.794 -0.151 1.00 95.31 201 LEU A CA 1
ATOM 1562 C C . LEU A 1 201 ? -5.723 7.842 0.970 1.00 95.31 201 LEU A C 1
ATOM 1564 O O . LEU A 1 201 ? -6.446 7.678 1.957 1.00 95.31 201 LEU A O 1
ATOM 1568 N N . LEU A 1 202 ? -4.979 8.940 0.807 1.00 95.25 202 LEU A N 1
ATOM 1569 C CA . LEU A 1 202 ? -4.962 10.053 1.760 1.00 95.25 202 LEU A CA 1
ATOM 1570 C C . LEU A 1 202 ? -6.297 10.792 1.861 1.00 95.25 202 LEU A C 1
ATOM 1572 O O . LEU A 1 202 ? -6.546 11.446 2.870 1.00 95.25 202 LEU A O 1
ATOM 1576 N N . VAL A 1 203 ? -7.170 10.666 0.865 1.00 93.06 203 VAL A N 1
ATOM 1577 C CA . VAL A 1 203 ? -8.539 11.189 0.930 1.00 93.06 203 VAL A CA 1
ATOM 1578 C C . VAL A 1 203 ? -9.505 10.116 1.436 1.00 93.06 203 VAL A C 1
ATOM 1580 O O . VAL A 1 203 ? -10.251 10.341 2.393 1.00 93.06 203 VAL A O 1
ATOM 1583 N N . ALA A 1 204 ? -9.476 8.923 0.841 1.00 91.88 204 ALA A N 1
ATOM 1584 C CA . ALA A 1 204 ? -10.474 7.888 1.088 1.00 91.88 204 ALA A CA 1
ATOM 1585 C C . ALA A 1 204 ? -10.397 7.287 2.495 1.00 91.88 204 ALA A C 1
ATOM 1587 O O . ALA A 1 204 ? -11.432 7.108 3.142 1.00 91.88 204 ALA A O 1
ATOM 1588 N N . VAL A 1 205 ? -9.199 6.978 3.005 1.00 94.25 205 VAL A N 1
ATOM 1589 C CA . VAL A 1 205 ? -9.070 6.326 4.319 1.00 94.25 205 VAL A CA 1
ATOM 1590 C C . VAL A 1 205 ? -9.490 7.272 5.454 1.00 94.25 205 VAL A C 1
ATOM 1592 O O . VAL A 1 205 ? -10.300 6.856 6.288 1.00 94.25 205 VAL A O 1
ATOM 1595 N N . PRO A 1 206 ? -9.065 8.552 5.486 1.00 93.38 206 PRO A N 1
ATOM 1596 C CA . PRO A 1 206 ? -9.580 9.518 6.460 1.00 93.38 206 PRO A CA 1
ATOM 1597 C C . PRO A 1 206 ? -11.095 9.755 6.364 1.00 93.38 206 PRO A C 1
ATOM 1599 O O . PRO A 1 206 ? -11.766 9.866 7.398 1.00 93.38 206 PRO A O 1
ATOM 1602 N N . ALA A 1 207 ? -11.659 9.774 5.150 1.00 92.06 207 ALA A N 1
ATOM 1603 C CA . ALA A 1 207 ? -13.106 9.864 4.953 1.00 92.06 207 ALA A CA 1
ATOM 1604 C C . ALA A 1 207 ? -13.829 8.651 5.563 1.00 92.06 207 ALA A C 1
ATOM 1606 O O . ALA A 1 207 ? -14.763 8.818 6.350 1.00 92.06 207 ALA A O 1
ATOM 1607 N N . MET A 1 208 ? -13.341 7.433 5.302 1.00 91.94 208 MET A N 1
ATOM 1608 C CA . MET A 1 208 ? -13.873 6.211 5.911 1.00 91.94 208 MET A CA 1
ATOM 1609 C C . MET A 1 208 ? -13.792 6.248 7.437 1.00 91.94 208 MET A C 1
ATOM 1611 O O . MET A 1 208 ? -14.782 5.954 8.103 1.00 91.94 208 MET A O 1
ATOM 1615 N N . VAL A 1 209 ? -12.653 6.645 8.014 1.00 92.00 209 VAL A N 1
ATOM 1616 C CA . VAL A 1 209 ? -12.497 6.780 9.475 1.00 92.00 209 VAL A CA 1
ATOM 1617 C C . VAL A 1 209 ? -13.523 7.755 10.052 1.00 92.00 209 VAL A C 1
ATOM 1619 O O . VAL A 1 209 ? -14.127 7.469 11.085 1.00 92.00 209 VAL A O 1
ATOM 1622 N N . THR A 1 210 ? -13.768 8.870 9.366 1.00 90.19 210 THR A N 1
ATOM 1623 C CA . THR A 1 210 ? -14.763 9.865 9.780 1.00 90.19 210 THR A CA 1
ATOM 1624 C C . THR A 1 210 ? -16.173 9.284 9.779 1.00 90.19 210 THR A C 1
ATOM 1626 O O . THR A 1 210 ? -16.873 9.409 10.783 1.00 90.19 210 THR A O 1
ATOM 1629 N N . VAL A 1 211 ? -16.570 8.600 8.701 1.00 88.62 211 VAL A N 1
ATOM 1630 C CA . VAL A 1 211 ? -17.881 7.937 8.590 1.00 88.62 211 VAL A CA 1
ATOM 1631 C C . VAL A 1 211 ? -18.049 6.876 9.677 1.00 88.62 211 VAL A C 1
ATOM 1633 O O . VAL A 1 211 ? -19.066 6.838 10.365 1.00 88.62 211 VAL A O 1
ATOM 1636 N N . LEU A 1 212 ? -17.029 6.049 9.896 1.00 86.38 212 LEU A N 1
ATOM 1637 C CA . LEU A 1 212 ? -17.050 4.981 10.895 1.00 86.38 212 LEU A CA 1
ATOM 1638 C C . LEU A 1 212 ? -17.162 5.508 12.331 1.00 86.38 212 LEU A C 1
ATOM 1640 O O . LEU A 1 212 ? -17.766 4.847 13.171 1.00 86.38 212 LEU A O 1
ATOM 1644 N N . ASP A 1 213 ? -16.614 6.691 12.613 1.00 83.56 213 ASP A N 1
ATOM 1645 C CA . ASP A 1 213 ? -16.760 7.361 13.907 1.00 83.56 213 ASP A CA 1
ATOM 1646 C C . ASP A 1 213 ? -18.12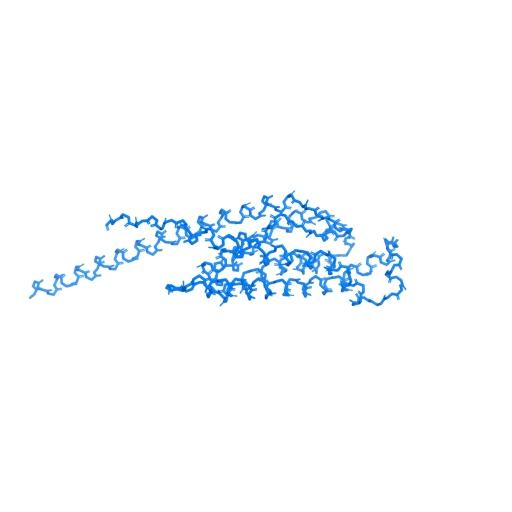9 8.040 14.092 1.00 83.56 213 ASP A C 1
ATOM 1648 O O . ASP A 1 213 ? -18.470 8.393 15.221 1.00 83.56 213 ASP A O 1
ATOM 1652 N N . LEU A 1 214 ? -18.900 8.257 13.019 1.00 83.44 214 LEU A N 1
ATOM 1653 C CA . LEU A 1 214 ? -20.278 8.762 13.097 1.00 83.44 214 LEU A CA 1
ATOM 1654 C C . LEU A 1 214 ? -21.291 7.645 13.362 1.00 83.44 214 LEU A C 1
ATOM 1656 O O . LEU A 1 214 ? -22.349 7.909 13.929 1.00 83.44 214 LEU A O 1
ATOM 1660 N N . VAL A 1 215 ? -20.974 6.403 12.983 1.00 79.31 215 VAL A N 1
ATOM 1661 C CA . VAL A 1 215 ? -21.843 5.254 13.249 1.00 79.31 215 VAL A CA 1
ATOM 1662 C C . VAL A 1 215 ? -21.911 5.016 14.763 1.00 79.31 215 VAL A C 1
ATOM 1664 O O . VAL A 1 215 ? -20.878 4.738 15.386 1.00 79.31 215 VAL A O 1
ATOM 1667 N N . PRO A 1 216 ? -23.106 5.086 15.386 1.00 67.50 216 PRO A N 1
ATOM 1668 C CA . PRO A 1 216 ? -23.253 4.818 16.807 1.00 67.50 216 PRO A CA 1
ATOM 1669 C C . PRO A 1 216 ? -22.701 3.434 17.135 1.00 67.50 216 PRO A C 1
ATOM 1671 O O . PRO A 1 216 ? -23.083 2.429 16.531 1.00 67.50 216 PRO A O 1
ATOM 1674 N N . LYS A 1 217 ? -21.796 3.358 18.115 1.00 63.66 217 LYS A N 1
ATOM 1675 C CA . LYS A 1 217 ? -21.313 2.063 18.595 1.00 63.66 217 LYS A CA 1
ATOM 1676 C C . LYS A 1 217 ? -22.507 1.321 19.183 1.00 63.66 217 LYS A C 1
ATOM 1678 O O . LYS A 1 217 ? -23.005 1.713 20.237 1.00 63.66 217 LYS A O 1
ATOM 1683 N N . MET A 1 218 ? -22.947 0.247 18.524 1.00 53.72 218 MET A N 1
ATOM 1684 C CA . MET A 1 218 ? -23.943 -0.653 19.100 1.00 53.72 218 MET A CA 1
ATOM 1685 C C . MET A 1 218 ? -23.436 -1.086 20.476 1.00 53.72 218 MET A C 1
ATOM 1687 O O . MET A 1 218 ? -22.387 -1.730 20.595 1.00 53.72 218 MET A O 1
ATOM 1691 N N . LYS A 1 219 ? -24.145 -0.656 21.526 1.00 45.78 219 LYS A N 1
ATOM 1692 C CA . LYS A 1 219 ? -23.834 -1.000 22.912 1.00 45.78 219 LYS A CA 1
ATOM 1693 C C . LYS A 1 219 ? -23.768 -2.523 22.969 1.00 45.78 219 LYS A C 1
ATOM 1695 O O . LYS A 1 219 ? -24.725 -3.181 22.566 1.00 45.78 219 LYS A O 1
ATOM 1700 N N . LYS A 1 220 ? -22.635 -3.088 23.408 1.00 49.00 220 LYS A N 1
ATOM 1701 C CA . LYS A 1 220 ? -22.541 -4.534 23.648 1.00 49.00 220 LYS A CA 1
ATOM 1702 C C . LYS A 1 220 ? -23.673 -4.872 24.618 1.00 49.00 220 LYS A C 1
ATOM 1704 O O . LYS A 1 220 ? -23.616 -4.446 25.770 1.00 49.00 220 LYS A O 1
ATOM 1709 N N . ARG A 1 221 ? -24.731 -5.533 24.134 1.00 38.09 221 ARG A N 1
ATOM 1710 C CA . ARG A 1 221 ? -25.772 -6.086 25.003 1.00 38.09 221 ARG A CA 1
ATOM 1711 C C . ARG A 1 221 ? -25.041 -7.020 25.960 1.00 38.09 221 ARG A C 1
ATOM 1713 O O . ARG A 1 221 ? -24.314 -7.898 25.500 1.00 38.09 221 ARG A O 1
ATOM 1720 N N . GLY A 1 222 ? -25.126 -6.708 27.252 1.00 40.44 222 GLY A N 1
ATOM 1721 C CA . GLY A 1 222 ? -24.496 -7.490 28.304 1.00 40.44 222 GLY A CA 1
ATOM 1722 C C . GLY A 1 222 ? -24.921 -8.946 28.172 1.00 40.44 222 GLY A C 1
ATOM 1723 O O . GLY A 1 222 ? -26.110 -9.220 28.020 1.00 40.44 222 GLY A O 1
ATOM 1724 N N . ALA A 1 223 ? -23.925 -9.824 28.157 1.00 36.12 223 ALA A N 1
ATOM 1725 C CA . ALA A 1 223 ? -24.067 -11.224 28.512 1.00 36.12 223 ALA A CA 1
ATOM 1726 C C . ALA A 1 223 ? -23.527 -11.368 29.934 1.00 36.12 223 ALA A C 1
ATOM 1728 O O . ALA A 1 223 ? -22.503 -10.694 30.217 1.00 36.12 223 ALA A O 1
#

Foldseek 3Di:
DVVVVVVVVVVVVVVVVVVVVVVVVVVVLVVLLVVLLVQLLVQQVAFPDADPLGQTQTQLSLQSLLLSCQAVALVSSLVSLQSSLVSVLVVCVVSLVLFPDPVLSVLCSVLQGRQLRSLSSNLSVLHDDPPDDLVSSLVSQLVSLVSSLVRNLVSQLVSQLPTVLVSCVVVVVDPVSVVDHSNVRSNVRSCVRSVSNSVSSNPPNSVVSVVVVPPPDPPPPDD